Protein AF-A0A2K5RZP4-F1 (afdb_monomer_lite)

Organism: Cebus imitator (NCBI:txid2715852)

pLDDT: mean 72.92, std 13.69, range [37.28, 93.31]

Structure (mmCIF, N/CA/C/O backbone):
data_AF-A0A2K5RZP4-F1
#
_entry.id   AF-A0A2K5RZP4-F1
#
loop_
_atom_site.group_PDB
_atom_site.id
_atom_site.type_symbol
_atom_site.label_atom_id
_atom_site.label_alt_id
_atom_site.label_comp_id
_atom_site.label_asym_id
_atom_site.label_entity_id
_atom_site.label_seq_id
_atom_site.pdbx_PDB_ins_code
_atom_site.Cartn_x
_atom_site.Cartn_y
_atom_site.Cartn_z
_atom_site.occupancy
_atom_site.B_iso_or_equiv
_atom_site.auth_seq_id
_atom_site.auth_comp_id
_atom_site.auth_asym_id
_atom_site.auth_atom_id
_atom_site.pdbx_PDB_model_num
ATOM 1 N N . VAL A 1 1 ? 5.728 -6.418 -26.570 1.00 77.12 1 VAL A N 1
ATOM 2 C CA . VAL A 1 1 ? 4.576 -6.003 -25.731 1.00 77.12 1 VAL A CA 1
ATOM 3 C C . VAL A 1 1 ? 4.207 -7.098 -24.742 1.00 77.12 1 VAL A C 1
ATOM 5 O O . VAL A 1 1 ? 4.443 -6.887 -23.566 1.00 77.12 1 VAL A O 1
ATOM 8 N N . ILE A 1 2 ? 3.755 -8.278 -25.192 1.00 81.88 2 ILE A N 1
ATOM 9 C CA . ILE A 1 2 ? 3.349 -9.399 -24.314 1.00 81.88 2 ILE A CA 1
ATOM 10 C C . ILE A 1 2 ? 4.432 -9.776 -23.287 1.00 81.88 2 ILE A C 1
ATOM 12 O O . ILE A 1 2 ? 4.167 -9.787 -22.092 1.00 81.88 2 ILE A O 1
ATOM 16 N N . ILE A 1 3 ? 5.670 -10.000 -23.736 1.00 82.50 3 ILE A N 1
ATOM 17 C CA . ILE A 1 3 ? 6.800 -10.360 -22.858 1.00 82.50 3 ILE A CA 1
ATOM 18 C C . ILE A 1 3 ? 7.032 -9.293 -21.776 1.00 82.50 3 ILE A C 1
ATOM 20 O O . ILE A 1 3 ? 7.089 -9.600 -20.592 1.00 82.50 3 ILE A O 1
ATOM 24 N N . ALA A 1 4 ? 7.094 -8.021 -22.169 1.00 79.50 4 ALA A N 1
ATOM 25 C CA . ALA A 1 4 ? 7.277 -6.905 -21.242 1.00 79.50 4 ALA A CA 1
ATOM 26 C C . ALA A 1 4 ? 6.088 -6.716 -20.281 1.00 79.50 4 ALA A C 1
ATOM 28 O O . ALA A 1 4 ? 6.275 -6.249 -19.159 1.00 79.50 4 ALA A O 1
ATOM 29 N N . PHE A 1 5 ? 4.880 -7.104 -20.702 1.00 83.50 5 PHE A N 1
ATOM 30 C CA . PHE A 1 5 ? 3.704 -7.099 -19.842 1.00 83.50 5 PHE A CA 1
ATOM 31 C C . PHE A 1 5 ? 3.804 -8.168 -18.742 1.00 83.50 5 PHE A C 1
ATOM 33 O O . PHE A 1 5 ? 3.770 -7.860 -17.552 1.00 83.50 5 PHE A O 1
ATOM 40 N N . PHE A 1 6 ? 4.034 -9.425 -19.126 1.00 84.38 6 PHE A N 1
ATOM 41 C CA . PHE A 1 6 ? 4.150 -10.524 -18.165 1.00 84.38 6 PHE A CA 1
ATOM 42 C C . PHE A 1 6 ? 5.351 -10.375 -17.231 1.00 84.38 6 PHE A C 1
ATOM 44 O O . PHE A 1 6 ? 5.225 -10.649 -16.043 1.00 84.38 6 PHE A O 1
ATOM 51 N N . ILE A 1 7 ? 6.492 -9.884 -17.721 1.00 82.44 7 ILE A N 1
ATOM 52 C CA . ILE A 1 7 ? 7.651 -9.614 -16.862 1.00 82.44 7 ILE A CA 1
ATOM 53 C C . ILE A 1 7 ? 7.332 -8.522 -15.837 1.00 82.44 7 ILE A C 1
ATOM 55 O O . ILE A 1 7 ? 7.670 -8.675 -14.665 1.00 82.44 7 ILE A O 1
ATOM 59 N N . GLY A 1 8 ? 6.659 -7.443 -16.251 1.00 78.69 8 GLY A N 1
ATOM 60 C CA . GLY A 1 8 ? 6.227 -6.387 -15.334 1.00 78.69 8 GLY A CA 1
ATOM 61 C C . GLY A 1 8 ? 5.285 -6.915 -14.250 1.00 78.69 8 GLY A C 1
ATOM 62 O O . GLY A 1 8 ? 5.465 -6.602 -13.073 1.00 78.69 8 GLY A O 1
ATOM 63 N N . MET A 1 9 ? 4.344 -7.788 -14.623 1.00 81.00 9 MET A N 1
ATOM 64 C CA . MET A 1 9 ? 3.473 -8.475 -13.667 1.00 81.00 9 MET A CA 1
ATOM 65 C C . MET A 1 9 ? 4.255 -9.382 -12.715 1.00 81.00 9 MET A C 1
ATOM 67 O O . MET A 1 9 ? 4.071 -9.286 -11.507 1.00 81.00 9 MET A O 1
ATOM 71 N N . ILE A 1 10 ? 5.141 -10.238 -13.229 1.00 82.88 10 ILE A N 1
ATOM 72 C CA . ILE A 1 10 ? 5.955 -11.145 -12.407 1.00 82.88 10 ILE A CA 1
ATOM 73 C C . ILE A 1 10 ? 6.809 -10.341 -11.428 1.00 82.88 10 ILE A C 1
ATOM 75 O O . ILE A 1 10 ? 6.816 -10.652 -10.243 1.00 82.88 10 ILE A O 1
ATOM 79 N N . HIS A 1 11 ? 7.466 -9.274 -11.884 1.00 77.62 11 HIS A N 1
ATOM 80 C CA . HIS A 1 11 ? 8.239 -8.389 -11.016 1.00 77.62 11 HIS A CA 1
ATOM 81 C C . HIS A 1 11 ? 7.369 -7.780 -9.907 1.00 77.62 11 HIS A C 1
ATOM 83 O O . HIS A 1 11 ? 7.752 -7.805 -8.737 1.00 77.62 11 HIS A O 1
ATOM 89 N N . HIS A 1 12 ? 6.166 -7.305 -10.246 1.00 76.38 12 HIS A N 1
ATOM 90 C CA . HIS A 1 12 ? 5.215 -6.793 -9.262 1.00 76.38 12 HIS A CA 1
ATOM 91 C C . HIS A 1 12 ? 4.783 -7.864 -8.248 1.00 76.38 12 HIS A C 1
ATOM 93 O O . HIS A 1 12 ? 4.741 -7.586 -7.050 1.00 76.38 12 HIS A O 1
ATOM 99 N N . TYR A 1 13 ? 4.500 -9.091 -8.693 1.00 76.56 13 TYR A N 1
ATOM 100 C CA . TYR A 1 13 ? 4.122 -10.192 -7.806 1.00 76.56 13 TYR A CA 1
ATOM 101 C C . TYR A 1 13 ? 5.278 -10.650 -6.918 1.00 76.56 13 TYR A C 1
ATOM 103 O O . TYR A 1 13 ? 5.068 -10.847 -5.725 1.00 76.56 13 TYR A O 1
ATOM 111 N N . VAL A 1 14 ? 6.494 -10.765 -7.455 1.00 77.38 14 VAL A N 1
ATOM 112 C CA . VAL A 1 14 ? 7.697 -11.145 -6.697 1.00 77.38 14 VAL A CA 1
ATOM 113 C C . VAL A 1 14 ? 8.028 -10.080 -5.652 1.00 77.38 14 VAL A C 1
ATOM 115 O O . VAL A 1 14 ? 8.225 -10.411 -4.484 1.00 77.38 14 VAL A O 1
ATOM 118 N N . SER A 1 15 ? 7.998 -8.800 -6.035 1.00 66.44 15 SER A N 1
ATOM 119 C CA . SER A 1 15 ? 8.174 -7.678 -5.107 1.00 66.44 15 SER A CA 1
ATOM 120 C C . SER A 1 15 ? 7.086 -7.661 -4.024 1.00 66.44 15 SER A C 1
ATOM 122 O O . SER A 1 15 ? 7.391 -7.488 -2.847 1.00 66.44 15 SER A O 1
ATOM 124 N N . SER A 1 16 ? 5.832 -7.937 -4.394 1.00 63.91 16 SER A N 1
ATOM 125 C CA . SER A 1 16 ? 4.698 -7.976 -3.459 1.00 63.91 16 SER A CA 1
ATOM 126 C C . SER A 1 16 ? 4.682 -9.200 -2.536 1.00 63.91 16 SER A C 1
ATOM 128 O O . SER A 1 16 ? 4.096 -9.140 -1.455 1.00 63.91 16 SER A O 1
ATOM 130 N N . CYS A 1 17 ? 5.278 -10.322 -2.948 1.00 56.88 17 CYS A N 1
ATOM 131 C CA . CYS A 1 17 ? 5.268 -11.577 -2.192 1.00 56.88 17 CYS A CA 1
ATOM 132 C C . CYS A 1 17 ? 6.284 -11.576 -1.039 1.00 56.88 17 CYS A C 1
ATOM 134 O O . CYS A 1 17 ? 6.113 -12.303 -0.058 1.00 56.88 17 CYS A O 1
ATOM 136 N N . CYS A 1 18 ? 7.320 -10.737 -1.110 1.00 53.38 18 CYS A N 1
ATOM 137 C CA . CYS A 1 18 ? 8.300 -10.568 -0.042 1.00 53.38 18 CYS A CA 1
ATOM 138 C C . CYS A 1 18 ? 7.704 -9.776 1.142 1.00 53.38 18 CYS A C 1
ATOM 140 O O . CYS A 1 18 ? 7.981 -8.602 1.349 1.00 53.38 18 CYS A O 1
ATOM 142 N N . ARG A 1 19 ? 6.895 -10.470 1.954 1.00 47.97 19 ARG A N 1
ATOM 143 C CA . ARG A 1 19 ? 6.480 -10.181 3.347 1.00 47.97 19 ARG A CA 1
ATOM 144 C C . ARG A 1 19 ? 5.571 -8.978 3.613 1.00 47.97 19 ARG A C 1
ATOM 146 O O . ARG A 1 19 ? 4.713 -9.088 4.486 1.00 47.97 19 ARG A O 1
ATOM 153 N N . GLU A 1 20 ? 5.685 -7.869 2.892 1.00 59.53 20 GLU A N 1
ATOM 154 C CA . GLU A 1 20 ? 4.953 -6.652 3.266 1.00 59.53 20 GLU A CA 1
ATOM 155 C C . GLU A 1 20 ? 3.448 -6.767 2.987 1.00 59.53 20 GLU A C 1
ATOM 157 O O . GLU A 1 20 ? 2.667 -6.595 3.921 1.00 59.53 20 GLU A O 1
ATOM 162 N N . ARG A 1 21 ? 3.020 -7.163 1.775 1.00 60.12 21 ARG A N 1
ATOM 163 C CA . ARG A 1 21 ? 1.599 -7.149 1.347 1.00 60.12 21 ARG A CA 1
ATOM 164 C C . ARG A 1 21 ? 0.657 -7.915 2.280 1.00 60.12 21 ARG A C 1
ATOM 166 O O . ARG A 1 21 ? -0.438 -7.435 2.569 1.00 60.12 21 ARG A O 1
ATOM 173 N N . VAL A 1 22 ? 1.073 -9.092 2.751 1.00 67.94 22 VAL A N 1
ATOM 174 C CA . VAL A 1 22 ? 0.249 -9.923 3.645 1.00 67.94 22 VAL A CA 1
ATOM 175 C C . VAL A 1 22 ? 0.022 -9.198 4.970 1.00 67.94 22 VAL A C 1
ATOM 177 O O . VAL A 1 22 ? -1.124 -9.052 5.390 1.00 67.94 22 VAL A O 1
ATOM 180 N N . SER A 1 23 ? 1.078 -8.640 5.568 1.00 77.38 23 SER A N 1
ATOM 181 C CA . SER A 1 23 ? 0.947 -7.842 6.790 1.00 77.38 23 SER A CA 1
ATOM 182 C C . SER A 1 23 ? 0.067 -6.602 6.586 1.00 77.38 23 SER A C 1
ATOM 184 O O . SER A 1 23 ? -0.782 -6.314 7.423 1.00 77.38 23 SER A O 1
ATOM 186 N N . GLU A 1 24 ? 0.180 -5.895 5.451 1.00 79.12 24 GLU A N 1
ATOM 187 C CA . GLU A 1 24 ? -0.643 -4.699 5.211 1.00 79.12 24 GLU A CA 1
ATOM 188 C C . GLU A 1 24 ? -2.119 -5.054 5.035 1.00 79.12 24 GLU A C 1
ATOM 190 O O . GLU A 1 24 ? -2.986 -4.325 5.512 1.00 79.12 24 GLU A O 1
ATOM 195 N N . SER A 1 25 ? -2.400 -6.178 4.370 1.00 81.50 25 SER A N 1
ATOM 196 C CA . SER A 1 25 ? -3.769 -6.659 4.193 1.00 81.50 25 SER A CA 1
ATOM 197 C C . SER A 1 25 ? -4.417 -7.025 5.529 1.00 81.50 25 SER A C 1
ATOM 199 O O . SER A 1 25 ? -5.572 -6.682 5.759 1.00 81.50 25 SER A O 1
ATOM 201 N N . GLN A 1 26 ? -3.659 -7.636 6.445 1.00 84.69 26 GLN A N 1
ATOM 202 C CA . GLN A 1 26 ? -4.135 -7.954 7.790 1.00 84.69 26 GLN A CA 1
ATOM 203 C C . GLN A 1 26 ? -4.418 -6.692 8.602 1.00 84.69 26 GLN A C 1
ATOM 205 O O . GLN A 1 26 ? -5.466 -6.607 9.232 1.00 84.69 26 GLN A O 1
ATOM 210 N N . VAL A 1 27 ? -3.538 -5.689 8.544 1.00 86.94 27 VAL A N 1
ATOM 211 C CA . VAL A 1 27 ? -3.752 -4.415 9.249 1.00 86.94 27 VAL A CA 1
ATOM 212 C C . VAL A 1 27 ? -4.980 -3.670 8.710 1.00 86.94 27 VAL A C 1
ATOM 214 O O . VAL A 1 27 ? -5.725 -3.077 9.484 1.00 86.94 27 VAL A O 1
ATOM 217 N N . LEU A 1 28 ? -5.248 -3.746 7.403 1.00 87.62 28 LEU A N 1
ATOM 218 C CA . LEU A 1 28 ? -6.458 -3.167 6.806 1.00 87.62 28 LEU A CA 1
ATOM 219 C C . LEU A 1 28 ? -7.731 -3.913 7.244 1.00 87.62 28 LEU A C 1
ATOM 221 O O . LEU A 1 28 ? -8.766 -3.303 7.492 1.00 87.62 28 LEU A O 1
ATOM 225 N N . ILE A 1 29 ? -7.668 -5.238 7.390 1.00 88.81 29 ILE A N 1
ATOM 226 C CA . ILE A 1 29 ? -8.780 -6.008 7.967 1.00 88.81 29 ILE A CA 1
ATOM 227 C C . ILE A 1 29 ? -8.980 -5.625 9.439 1.00 88.81 29 ILE A C 1
ATOM 229 O O . ILE A 1 29 ? -10.115 -5.440 9.867 1.00 88.81 29 ILE A O 1
ATOM 233 N N . GLN A 1 30 ? -7.898 -5.451 10.203 1.00 90.69 30 GLN A N 1
ATOM 234 C CA . GLN A 1 30 ? -7.969 -5.011 11.599 1.00 90.69 30 GLN A CA 1
ATOM 235 C C . GLN A 1 30 ? -8.627 -3.633 11.735 1.00 90.69 30 GLN A C 1
ATOM 237 O O . GLN A 1 30 ? -9.479 -3.469 12.605 1.00 90.69 30 GLN A O 1
ATOM 242 N N . SER A 1 31 ? -8.296 -2.665 10.871 1.00 90.31 31 SER A N 1
ATOM 243 C CA . SER A 1 31 ? -8.952 -1.349 10.893 1.00 90.31 31 SER A CA 1
ATOM 244 C C . SER A 1 31 ? -10.439 -1.447 10.552 1.00 90.31 31 SER A C 1
ATOM 246 O O . SER A 1 31 ? -11.261 -0.817 11.217 1.00 90.31 31 SER A O 1
ATOM 248 N N . ARG A 1 32 ? -10.807 -2.308 9.594 1.00 90.75 32 ARG A N 1
ATOM 249 C CA . ARG A 1 32 ? -12.211 -2.547 9.243 1.00 90.75 32 ARG A CA 1
ATOM 250 C C . ARG A 1 32 ? -12.986 -3.167 10.406 1.00 90.75 32 ARG A C 1
ATOM 252 O O . ARG A 1 32 ? -14.068 -2.692 10.736 1.00 90.75 32 ARG A O 1
ATOM 259 N N . VAL A 1 33 ? -12.424 -4.187 11.056 1.00 92.25 33 VAL A N 1
ATOM 260 C CA . VAL A 1 33 ? -13.034 -4.827 12.232 1.00 92.25 33 VAL A CA 1
ATOM 261 C C . VAL A 1 33 ? -13.169 -3.830 13.381 1.00 92.25 33 VAL A C 1
ATOM 263 O O . VAL A 1 33 ? -14.204 -3.808 14.041 1.00 92.25 33 VAL A O 1
ATOM 266 N N . LEU A 1 34 ? -12.171 -2.968 13.595 1.00 91.31 34 LEU A N 1
ATOM 267 C CA . LEU A 1 34 ? -12.248 -1.894 14.584 1.00 91.31 34 LEU A CA 1
ATOM 268 C C . LEU A 1 34 ? -13.375 -0.906 14.262 1.00 91.31 34 LEU A C 1
ATOM 270 O O . LEU A 1 34 ? -14.048 -0.432 15.173 1.00 91.31 34 LEU A O 1
ATOM 274 N N . ARG A 1 35 ? -13.618 -0.629 12.978 1.00 89.81 35 ARG A N 1
ATOM 275 C CA . ARG A 1 35 ? -14.710 0.247 12.547 1.00 89.81 35 ARG A CA 1
ATOM 276 C C . ARG A 1 35 ? -16.090 -0.369 12.758 1.00 89.81 35 ARG A C 1
ATOM 278 O O . ARG A 1 35 ? -17.010 0.308 13.198 1.00 89.81 35 ARG A O 1
ATOM 285 N N . GLU A 1 36 ? -16.239 -1.650 12.445 1.00 90.19 36 GLU A N 1
ATOM 286 C CA . GLU A 1 36 ? -17.530 -2.346 12.512 1.00 90.19 36 GLU A CA 1
ATOM 287 C C . GLU A 1 36 ? -17.893 -2.766 13.948 1.00 90.19 36 GLU A C 1
ATOM 289 O O . GLU A 1 36 ? -19.042 -2.629 14.373 1.00 90.19 36 GLU A O 1
ATOM 294 N N . ASN A 1 37 ? -16.905 -3.233 14.718 1.00 91.75 37 ASN A N 1
ATOM 295 C CA . ASN A 1 37 ? -17.097 -3.835 16.042 1.00 91.75 37 ASN A CA 1
ATOM 296 C C . ASN A 1 37 ? -16.522 -3.002 17.199 1.00 91.75 37 ASN A C 1
ATOM 298 O O . ASN A 1 37 ? -16.622 -3.409 18.356 1.00 91.75 37 ASN A O 1
ATOM 302 N N . GLY A 1 38 ? -15.961 -1.819 16.932 1.00 89.25 38 GLY A N 1
ATOM 303 C CA . GLY A 1 38 ? -15.364 -0.952 17.957 1.00 89.25 38 GLY A CA 1
ATOM 304 C C . GLY A 1 38 ? -16.333 -0.468 19.041 1.00 89.25 38 GLY A C 1
ATOM 305 O O . GLY A 1 38 ? -15.884 -0.012 20.087 1.00 89.25 38 GLY A O 1
ATOM 306 N N . LYS A 1 39 ? -17.647 -0.614 18.830 1.00 90.50 39 LYS A N 1
ATOM 307 C CA . LYS A 1 39 ? -18.725 -0.250 19.769 1.00 90.50 39 LYS A CA 1
ATOM 308 C C . LYS A 1 39 ? -18.800 -1.094 21.050 1.00 90.50 39 LYS A C 1
ATOM 310 O O . LYS A 1 39 ? -19.460 -0.692 22.002 1.00 90.50 39 LYS A O 1
ATOM 315 N N . TYR A 1 40 ? -18.154 -2.263 21.068 1.00 91.12 40 TYR A N 1
ATOM 316 C CA . TYR A 1 40 ? -18.139 -3.176 22.224 1.00 91.12 40 TYR A CA 1
ATOM 317 C C . TYR A 1 40 ? -16.902 -3.011 23.118 1.00 91.12 40 TYR A C 1
ATOM 319 O O . TYR A 1 40 ? -16.823 -3.610 24.187 1.00 91.12 40 TYR A O 1
ATOM 327 N N . ILE A 1 41 ? -15.912 -2.242 22.665 1.00 92.25 41 ILE A N 1
ATOM 328 C CA . ILE A 1 41 ? -14.642 -2.023 23.362 1.00 92.25 41 ILE A CA 1
ATOM 329 C C . ILE A 1 41 ? -14.755 -0.740 24.192 1.00 92.25 41 ILE A C 1
ATOM 331 O O . ILE A 1 41 ? -15.441 0.181 23.762 1.00 92.25 41 ILE A O 1
ATOM 335 N N . PRO A 1 42 ? -14.053 -0.606 25.331 1.00 91.75 42 PRO A N 1
ATOM 336 C CA . PRO A 1 42 ? -14.048 0.649 26.057 1.00 91.75 42 PRO A CA 1
ATOM 337 C C . PRO A 1 42 ? -13.568 1.844 25.226 1.00 91.75 42 PRO A C 1
ATOM 339 O O . PRO A 1 42 ? -12.564 1.756 24.513 1.00 91.75 42 PRO A O 1
ATOM 342 N N . LYS A 1 43 ? -14.217 3.000 25.405 1.00 90.69 43 LYS A N 1
ATOM 343 C CA . LYS A 1 43 ? -13.884 4.270 24.738 1.00 90.69 43 LYS A CA 1
ATOM 344 C C . LYS A 1 43 ? -12.395 4.600 24.785 1.00 90.69 43 LYS A C 1
ATOM 346 O O . LYS A 1 43 ? -11.832 5.007 23.776 1.00 90.69 43 LYS A O 1
ATOM 351 N N . GLN A 1 44 ? -11.742 4.407 25.932 1.00 92.31 44 GLN A N 1
ATOM 352 C CA . GLN A 1 44 ? -10.306 4.670 26.071 1.00 92.31 44 GLN A CA 1
ATOM 353 C C . GLN A 1 44 ? -9.472 3.791 25.132 1.00 92.31 44 GLN A C 1
ATOM 355 O O . GLN A 1 44 ? -8.668 4.310 24.362 1.00 92.31 44 GLN A O 1
ATOM 360 N N . SER A 1 45 ? -9.707 2.477 25.135 1.00 92.62 45 SER A N 1
ATOM 361 C CA . SER A 1 45 ? -8.991 1.528 24.278 1.00 92.62 45 SER A CA 1
ATOM 362 C C . SER A 1 45 ? -9.245 1.792 22.793 1.00 92.62 45 SER A C 1
ATOM 364 O O . SER A 1 45 ? -8.310 1.748 21.993 1.00 92.62 45 SER A O 1
ATOM 366 N N . PHE A 1 46 ? -10.482 2.135 22.428 1.00 93.31 46 PHE A N 1
ATOM 367 C CA . PHE A 1 46 ? -10.829 2.521 21.063 1.00 93.31 46 PHE A CA 1
ATOM 368 C C . PHE A 1 46 ? -10.096 3.796 20.618 1.00 93.31 46 PHE A C 1
ATOM 370 O O . PHE A 1 46 ? -9.531 3.829 19.527 1.00 93.31 46 PHE A O 1
ATOM 377 N N . LEU A 1 47 ? -10.035 4.829 21.467 1.00 91.56 47 LEU A N 1
ATOM 378 C CA . LEU A 1 47 ? -9.318 6.072 21.166 1.00 91.56 47 LEU A CA 1
ATOM 379 C C . LEU A 1 47 ? -7.809 5.851 21.020 1.00 91.56 47 LEU A C 1
ATOM 381 O O . LEU A 1 47 ? -7.206 6.412 20.109 1.00 91.56 47 LEU A O 1
ATOM 385 N N . THR A 1 48 ? -7.196 5.006 21.855 1.00 90.75 48 THR A N 1
ATOM 386 C CA . THR A 1 48 ? -5.776 4.643 21.721 1.00 90.75 48 THR A CA 1
ATOM 387 C C . THR A 1 48 ? -5.498 3.935 20.393 1.00 90.75 48 THR A C 1
ATOM 389 O O . THR A 1 48 ? -4.522 4.255 19.715 1.00 90.75 48 THR A O 1
ATOM 392 N N . GLN A 1 49 ? -6.368 3.007 19.982 1.00 91.31 49 GLN A N 1
ATOM 393 C CA . GLN A 1 49 ? -6.236 2.309 18.700 1.00 91.31 49 GLN A CA 1
ATOM 394 C C . GLN A 1 49 ? -6.481 3.250 17.512 1.00 91.31 49 GLN A C 1
ATOM 396 O O . GLN A 1 49 ? -5.690 3.257 16.570 1.00 91.31 49 GLN A O 1
ATOM 401 N N . LYS A 1 50 ? -7.505 4.114 17.580 1.00 90.56 50 LYS A N 1
ATOM 402 C CA . LYS A 1 50 ? -7.742 5.172 16.585 1.00 90.56 50 LYS A CA 1
ATOM 403 C C . LYS A 1 50 ? -6.526 6.092 16.476 1.00 90.56 50 LYS A C 1
ATOM 405 O O . LYS A 1 50 ? -6.102 6.383 15.367 1.00 90.56 50 LYS A O 1
ATOM 410 N N . TYR A 1 51 ? -5.917 6.488 17.592 1.00 89.62 51 TYR A N 1
ATOM 411 C CA . TYR A 1 51 ? -4.708 7.316 17.611 1.00 89.62 51 TYR A CA 1
ATOM 412 C C . TYR A 1 51 ? -3.501 6.617 16.968 1.00 89.62 51 TYR A C 1
ATOM 414 O O . TYR A 1 51 ? -2.786 7.235 16.187 1.00 89.62 51 TYR A O 1
ATOM 422 N N . TYR A 1 52 ? -3.299 5.318 17.215 1.00 89.62 52 TYR A N 1
ATOM 423 C CA . TYR A 1 52 ? -2.236 4.540 16.564 1.00 89.62 52 TYR A CA 1
ATOM 424 C C . TYR A 1 52 ? -2.350 4.553 15.029 1.00 89.62 52 TYR A C 1
ATOM 426 O O . TYR A 1 52 ? -1.350 4.683 14.317 1.00 89.62 52 TYR A O 1
ATOM 434 N N . PHE A 1 53 ? -3.574 4.456 14.507 1.00 89.06 53 PHE A N 1
ATOM 435 C CA . PHE A 1 53 ? -3.824 4.537 13.070 1.00 89.06 53 PHE A CA 1
ATOM 436 C C . PHE A 1 53 ? -3.762 5.975 12.541 1.00 89.06 53 PHE A C 1
ATOM 438 O O . PHE A 1 53 ? -3.167 6.188 11.479 1.00 89.06 53 PHE A O 1
ATOM 445 N N . ASN A 1 54 ? -4.319 6.931 13.299 1.00 86.69 54 ASN A N 1
ATOM 446 C CA . ASN A 1 54 ? -4.603 8.299 12.868 1.00 86.69 54 ASN A CA 1
ATOM 447 C C . ASN A 1 54 ? -3.585 9.370 13.296 1.00 86.69 54 ASN A C 1
ATOM 449 O O . ASN A 1 54 ? -3.814 10.559 13.085 1.00 86.69 54 ASN A O 1
ATOM 453 N N . ASN A 1 55 ? -2.460 8.999 13.903 1.00 87.38 55 ASN A N 1
ATOM 454 C CA . ASN A 1 55 ? -1.459 9.986 14.302 1.00 87.38 55 ASN A CA 1
ATOM 455 C C . ASN A 1 55 ? -0.858 10.685 13.057 1.00 87.38 55 ASN A C 1
ATOM 457 O O . ASN A 1 55 ? -0.376 9.980 12.163 1.00 87.38 55 ASN A O 1
ATOM 461 N N . PRO A 1 56 ? -0.866 12.033 12.979 1.00 78.25 56 PRO A N 1
ATOM 462 C CA . PRO A 1 56 ? -0.328 12.767 11.837 1.00 78.25 56 PRO A CA 1
ATOM 463 C C . PRO A 1 56 ? 1.159 12.517 11.573 1.00 78.25 56 PRO A C 1
ATOM 465 O O . PRO A 1 56 ? 1.565 12.428 10.420 1.00 78.25 56 PRO A O 1
ATOM 468 N N . GLU A 1 57 ? 1.957 12.334 12.623 1.00 74.88 57 GLU A N 1
ATOM 469 C CA . GLU A 1 57 ? 3.413 12.206 12.495 1.00 74.88 57 GLU A CA 1
ATOM 470 C C . GLU A 1 57 ? 3.854 10.738 12.366 1.00 74.88 57 GLU A C 1
ATOM 472 O O . GLU A 1 57 ? 4.735 10.403 11.574 1.00 74.88 57 GLU A O 1
ATOM 477 N N . ASP A 1 58 ? 3.217 9.835 13.125 1.00 75.19 58 ASP A N 1
ATOM 478 C CA . ASP A 1 58 ? 3.704 8.459 13.322 1.00 75.19 58 ASP A CA 1
ATOM 479 C C . ASP A 1 58 ? 2.684 7.358 12.960 1.00 75.19 58 ASP A C 1
ATOM 481 O O . ASP A 1 58 ? 2.967 6.162 13.101 1.00 75.19 58 ASP A O 1
ATOM 485 N N . GLY A 1 59 ? 1.500 7.738 12.470 1.00 79.44 59 GLY A N 1
ATOM 486 C CA . GLY A 1 59 ? 0.407 6.812 12.176 1.00 79.44 59 GLY A CA 1
ATOM 487 C C . GLY A 1 59 ? 0.755 5.812 11.072 1.00 79.44 59 GLY A C 1
ATOM 488 O O . GLY A 1 59 ? 1.445 6.136 10.098 1.00 79.44 59 GLY A O 1
ATOM 489 N N . PHE A 1 60 ? 0.244 4.582 11.191 1.00 80.31 60 PHE A N 1
ATOM 490 C CA . PHE A 1 60 ? 0.509 3.499 10.230 1.00 80.31 60 PHE A CA 1
ATOM 491 C C . PHE A 1 60 ? 0.196 3.904 8.777 1.00 80.31 60 PHE A C 1
ATOM 493 O O . PHE A 1 60 ? 0.967 3.61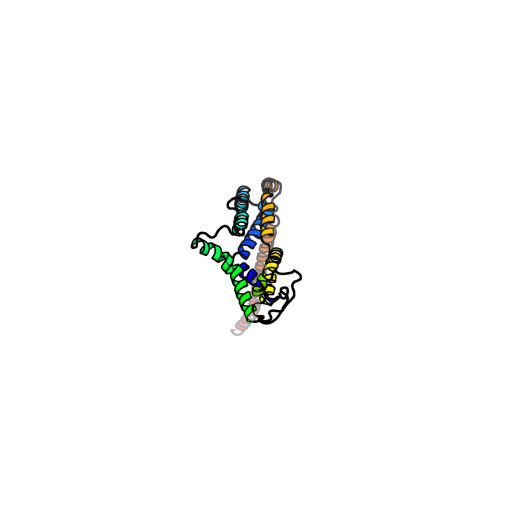2 7.857 1.00 80.31 60 PHE A O 1
ATOM 500 N N . PHE A 1 61 ? -0.904 4.632 8.571 1.00 78.31 61 PHE A N 1
ATOM 501 C CA . PHE A 1 61 ? -1.336 5.093 7.252 1.00 78.31 61 PHE A CA 1
ATOM 502 C C . PHE A 1 61 ? -0.531 6.302 6.731 1.00 78.31 61 PHE A C 1
ATOM 504 O O . PHE A 1 61 ? -0.399 6.468 5.518 1.00 78.31 61 PHE A O 1
ATOM 511 N N . GLN A 1 62 ? 0.057 7.121 7.612 1.00 71.56 62 GLN A N 1
ATOM 512 C CA . GLN A 1 62 ? 0.870 8.296 7.252 1.00 71.56 62 GLN A CA 1
ATOM 513 C C . GLN A 1 62 ? 2.306 7.900 6.880 1.00 71.56 62 GLN A C 1
ATOM 515 O O . GLN A 1 62 ? 2.812 8.288 5.823 1.00 71.56 62 GLN A O 1
ATOM 520 N N . LYS A 1 63 ? 2.926 7.006 7.664 1.00 65.62 63 LYS A N 1
ATOM 521 C CA . LYS A 1 63 ? 4.260 6.441 7.386 1.00 65.62 63 LYS A CA 1
ATOM 522 C C . LYS A 1 63 ? 4.377 5.850 5.980 1.00 65.62 63 LYS A C 1
ATOM 524 O O . LYS A 1 63 ? 5.412 5.991 5.326 1.00 65.62 63 LYS A O 1
ATOM 529 N N . LYS A 1 64 ? 3.318 5.202 5.484 1.00 59.62 64 LYS A N 1
ATOM 530 C CA . LYS A 1 64 ? 3.307 4.596 4.143 1.00 59.62 64 LYS A CA 1
ATOM 531 C C . LYS A 1 64 ? 3.121 5.601 3.009 1.00 59.62 64 LYS A C 1
ATOM 533 O O . LYS A 1 64 ? 3.723 5.405 1.955 1.00 59.62 64 LYS A O 1
ATOM 538 N N . LYS A 1 65 ? 2.381 6.696 3.229 1.00 56.72 65 LYS A N 1
ATOM 539 C CA . LYS A 1 65 ? 2.309 7.817 2.271 1.00 56.72 65 LYS A CA 1
ATOM 540 C C . LYS A 1 65 ? 3.694 8.444 2.056 1.00 56.72 65 LYS A C 1
ATOM 542 O O . LYS A 1 65 ? 4.050 8.766 0.926 1.00 56.72 65 LYS A O 1
ATOM 547 N N . THR A 1 66 ? 4.496 8.557 3.116 1.00 45.28 66 THR A N 1
ATOM 548 C CA . THR A 1 66 ? 5.829 9.184 3.066 1.00 45.28 66 THR A CA 1
ATOM 549 C C . THR A 1 66 ? 6.898 8.283 2.445 1.00 45.28 66 THR A C 1
ATOM 551 O O . THR A 1 66 ? 7.679 8.755 1.622 1.00 45.28 66 THR A O 1
ATOM 554 N N . LYS A 1 67 ? 6.908 6.973 2.738 1.00 48.19 67 LYS A N 1
ATOM 555 C CA . LYS A 1 67 ? 7.931 6.045 2.208 1.00 48.19 67 LYS A CA 1
ATOM 556 C C . LYS A 1 67 ? 7.918 5.852 0.684 1.00 48.19 67 LYS A C 1
ATOM 558 O O . LYS A 1 67 ? 8.892 5.341 0.142 1.00 48.19 67 LYS A O 1
ATOM 563 N N . ARG A 1 68 ? 6.842 6.236 -0.011 1.00 46.81 68 ARG A N 1
ATOM 564 C CA . ARG A 1 68 ? 6.703 6.076 -1.472 1.00 46.81 68 ARG A CA 1
ATOM 565 C C . ARG A 1 68 ? 6.608 7.397 -2.240 1.00 46.81 68 ARG A C 1
ATOM 567 O O . ARG A 1 68 ? 6.306 7.373 -3.432 1.00 46.81 68 ARG A O 1
ATOM 574 N N . LYS A 1 69 ? 6.885 8.548 -1.610 1.00 37.28 69 LYS A N 1
ATOM 575 C CA . LYS A 1 69 ? 7.123 9.776 -2.380 1.00 37.28 69 LYS A CA 1
ATOM 576 C C . LYS A 1 69 ? 8.387 9.562 -3.210 1.00 37.28 69 LYS A C 1
ATOM 578 O O . LYS A 1 69 ? 9.482 9.464 -2.665 1.00 37.28 69 LYS A O 1
ATOM 583 N N . VAL A 1 70 ? 8.210 9.459 -4.527 1.00 43.03 70 VAL A N 1
ATOM 584 C CA . VAL A 1 70 ? 9.293 9.556 -5.506 1.00 43.03 70 VAL A CA 1
ATOM 585 C C . VAL A 1 70 ? 9.984 10.884 -5.234 1.00 43.03 70 VAL A C 1
ATOM 587 O O . VAL A 1 70 ? 9.419 11.947 -5.485 1.00 43.03 70 VAL A O 1
ATOM 590 N N . VAL A 1 71 ? 11.162 10.811 -4.620 1.00 39.88 71 VAL A N 1
ATOM 591 C CA . VAL A 1 71 ? 12.011 11.969 -4.368 1.00 39.88 71 VAL A CA 1
ATOM 592 C C . VAL A 1 71 ? 12.291 12.607 -5.735 1.00 39.88 71 VAL A C 1
ATOM 594 O O . VAL A 1 71 ? 12.790 11.906 -6.621 1.00 39.88 71 VAL A O 1
ATOM 597 N N . PRO A 1 72 ? 11.932 13.886 -5.958 1.00 37.72 72 PRO A N 1
ATOM 598 C CA . PRO A 1 72 ? 12.377 14.610 -7.140 1.00 37.72 72 PRO A CA 1
ATOM 599 C C . PRO A 1 72 ? 13.906 14.555 -7.158 1.00 37.72 72 PRO A C 1
ATOM 601 O O . PRO A 1 72 ? 14.506 14.750 -6.101 1.00 37.72 72 PRO A O 1
ATOM 604 N N . PRO A 1 73 ? 14.557 14.269 -8.295 1.00 44.56 73 PRO A N 1
ATOM 605 C CA . PRO A 1 73 ? 16.007 14.178 -8.352 1.00 44.56 73 PRO A CA 1
ATOM 606 C C . PRO A 1 73 ? 16.615 15.572 -8.145 1.00 44.56 73 PRO A C 1
ATOM 608 O O . PRO A 1 73 ? 16.896 16.296 -9.094 1.00 44.56 73 PRO A O 1
ATOM 611 N N . SER A 1 74 ? 16.792 15.973 -6.890 1.00 37.28 74 SER A N 1
ATOM 612 C CA . SER A 1 74 ? 17.583 17.133 -6.517 1.00 37.28 74 SER A CA 1
ATOM 613 C C . SER A 1 74 ? 19.029 16.689 -6.322 1.00 37.28 74 SER A C 1
ATOM 615 O O . SER A 1 74 ? 19.339 15.986 -5.365 1.00 37.28 74 SER A O 1
ATOM 617 N N . LEU A 1 75 ? 19.868 17.132 -7.261 1.00 47.66 75 LEU A N 1
ATOM 618 C CA . LEU A 1 75 ? 21.280 17.490 -7.095 1.00 47.66 75 LEU A CA 1
ATOM 619 C C . LEU A 1 75 ? 22.175 16.429 -6.432 1.00 47.66 75 LEU A C 1
ATOM 621 O O . LEU A 1 75 ? 22.362 16.362 -5.221 1.00 47.66 75 LEU A O 1
ATOM 625 N N . VAL A 1 76 ? 22.775 15.629 -7.309 1.00 50.19 76 VAL A N 1
ATOM 626 C CA . VAL A 1 76 ? 23.851 14.674 -7.042 1.00 50.19 76 VAL A CA 1
ATOM 627 C C . VAL A 1 76 ? 25.157 15.397 -6.691 1.00 50.19 76 VAL A C 1
ATOM 629 O O . VAL A 1 76 ? 25.949 15.699 -7.577 1.00 50.19 76 VAL A O 1
ATOM 632 N N . THR A 1 77 ? 25.399 15.665 -5.407 1.00 57.25 77 THR A N 1
ATOM 633 C CA . THR A 1 77 ? 26.700 16.210 -4.965 1.00 57.25 77 THR A CA 1
ATOM 634 C C . THR A 1 77 ? 27.530 15.206 -4.154 1.00 57.25 77 THR A C 1
ATOM 636 O O . THR A 1 77 ? 28.752 15.259 -4.246 1.00 57.25 77 THR A O 1
ATOM 639 N N . ASP A 1 78 ? 26.926 14.213 -3.479 1.00 44.19 78 ASP A N 1
ATOM 640 C CA . ASP A 1 78 ? 27.674 13.318 -2.572 1.00 44.19 78 ASP A CA 1
ATOM 641 C C . ASP A 1 78 ? 27.620 11.811 -2.945 1.00 44.19 78 ASP A C 1
ATOM 643 O O . ASP A 1 78 ? 26.552 11.187 -2.882 1.00 44.19 78 ASP A O 1
ATOM 647 N N . PRO A 1 79 ? 28.766 11.174 -3.288 1.00 52.44 79 PRO A N 1
ATOM 648 C CA . PRO A 1 79 ? 28.842 9.803 -3.817 1.00 52.44 79 PRO A CA 1
ATOM 649 C C . PRO A 1 79 ? 28.647 8.670 -2.787 1.00 52.44 79 PRO A C 1
ATOM 651 O O . PRO A 1 79 ? 28.475 7.519 -3.180 1.00 52.44 79 PRO A O 1
ATOM 654 N N . THR A 1 80 ? 28.645 8.943 -1.478 1.00 63.22 80 THR A N 1
ATOM 655 C CA . THR A 1 80 ? 28.506 7.913 -0.421 1.00 63.22 80 THR A CA 1
ATOM 656 C C . THR A 1 80 ? 27.076 7.743 0.108 1.00 63.22 80 THR A C 1
ATOM 658 O O . THR A 1 80 ? 26.684 6.628 0.452 1.00 63.22 80 THR A O 1
ATOM 661 N N . MET A 1 81 ? 26.255 8.798 0.117 1.00 55.00 81 MET A N 1
ATOM 662 C CA . MET A 1 81 ? 24.836 8.742 0.531 1.00 55.00 81 MET A CA 1
ATOM 663 C C . MET A 1 81 ? 23.921 8.177 -0.572 1.00 55.00 81 MET A C 1
ATOM 665 O O . MET A 1 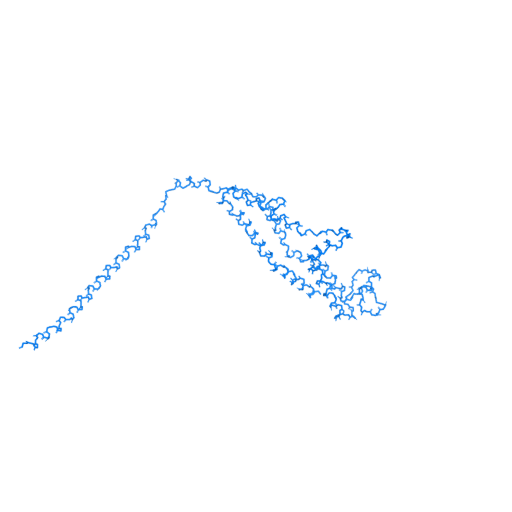81 ? 22.845 7.635 -0.308 1.00 55.00 81 MET A O 1
ATOM 669 N N . LEU A 1 82 ? 24.389 8.239 -1.819 1.00 56.56 82 LEU A N 1
ATOM 670 C CA . LEU A 1 82 ? 23.697 7.760 -3.009 1.00 56.56 82 LEU A CA 1
ATOM 671 C C . LEU A 1 82 ? 23.456 6.240 -2.981 1.00 56.56 82 LEU A C 1
ATOM 673 O O . LEU A 1 82 ? 22.407 5.750 -3.396 1.00 56.56 82 LEU A O 1
ATOM 677 N N . THR A 1 83 ? 24.411 5.482 -2.441 1.00 61.44 83 THR A N 1
ATOM 678 C CA . THR A 1 83 ? 24.418 4.014 -2.487 1.00 61.44 83 THR A CA 1
ATOM 679 C C . THR A 1 83 ? 23.311 3.393 -1.635 1.00 61.44 83 THR A C 1
ATOM 681 O O . THR A 1 83 ? 22.794 2.341 -1.988 1.00 61.44 83 THR A O 1
ATOM 684 N N . GLY A 1 84 ? 22.897 4.034 -0.537 1.00 55.41 84 GLY A N 1
ATOM 685 C CA . GLY A 1 84 ? 21.816 3.527 0.320 1.00 55.41 84 GLY A CA 1
ATOM 686 C C . GLY A 1 84 ? 20.421 3.765 -0.265 1.00 55.41 84 GLY A C 1
ATOM 687 O O . GLY A 1 84 ? 19.565 2.883 -0.218 1.00 55.41 84 GLY A O 1
ATOM 688 N N . MET A 1 85 ? 20.205 4.934 -0.875 1.00 51.97 85 MET A N 1
ATOM 689 C CA . MET A 1 85 ? 18.893 5.362 -1.378 1.00 51.97 85 MET A CA 1
ATOM 690 C C . MET A 1 85 ? 18.648 4.969 -2.842 1.00 51.97 85 MET A C 1
ATOM 692 O O . MET A 1 85 ? 17.518 4.637 -3.205 1.00 51.97 85 MET A O 1
ATOM 696 N N . MET A 1 86 ? 19.690 4.897 -3.680 1.00 52.56 86 MET A N 1
ATOM 697 C CA . MET A 1 86 ? 19.567 4.365 -5.044 1.00 52.56 86 MET A CA 1
ATOM 698 C C . MET A 1 86 ? 19.540 2.839 -5.074 1.00 52.56 86 MET A C 1
ATOM 700 O O . MET A 1 86 ? 18.946 2.271 -5.988 1.00 52.56 86 MET A O 1
ATOM 704 N N . LYS A 1 87 ? 20.071 2.142 -4.063 1.00 52.44 87 LYS A N 1
ATOM 705 C CA . LYS A 1 87 ? 20.064 0.673 -4.074 1.00 52.44 87 LYS A CA 1
ATOM 706 C C . LYS A 1 87 ? 18.667 0.065 -3.887 1.00 52.44 87 LYS A C 1
ATOM 708 O O . LYS A 1 87 ? 18.406 -1.024 -4.387 1.00 52.44 87 LYS A O 1
ATOM 713 N N . GLY A 1 88 ? 17.735 0.759 -3.237 1.00 57.00 88 GLY A N 1
ATOM 714 C CA . GLY A 1 88 ? 16.352 0.283 -3.130 1.00 57.00 88 GLY A CA 1
ATOM 715 C C . GLY A 1 88 ? 15.584 0.416 -4.449 1.00 57.00 88 GLY A C 1
ATOM 716 O O . GLY A 1 88 ? 15.053 -0.562 -4.968 1.00 57.00 88 GLY A O 1
ATOM 717 N N . ASN A 1 89 ? 15.556 1.626 -5.015 1.00 60.12 89 ASN A N 1
ATOM 718 C CA . ASN A 1 89 ? 14.717 1.936 -6.176 1.00 60.12 89 ASN A CA 1
ATOM 719 C C . ASN A 1 89 ? 15.390 1.607 -7.521 1.00 60.12 89 ASN A C 1
ATOM 721 O O . ASN A 1 89 ? 14.749 1.061 -8.413 1.00 60.12 89 ASN A O 1
ATOM 725 N N . VAL A 1 90 ? 16.686 1.892 -7.680 1.00 57.00 90 VAL A N 1
ATOM 726 C CA . VAL A 1 90 ? 17.393 1.708 -8.962 1.00 57.00 90 VAL A CA 1
ATOM 727 C C . VAL A 1 90 ? 17.733 0.235 -9.193 1.00 57.00 90 VAL A C 1
ATOM 729 O O . VAL A 1 90 ? 17.486 -0.280 -10.282 1.00 57.00 90 VAL A O 1
ATOM 732 N N . THR A 1 91 ? 18.206 -0.484 -8.171 1.00 55.06 91 THR A N 1
ATOM 733 C CA . THR A 1 91 ? 18.534 -1.920 -8.306 1.00 55.06 91 THR A CA 1
ATOM 734 C C . THR A 1 91 ? 17.299 -2.802 -8.455 1.00 55.06 91 THR A C 1
ATOM 736 O O . THR A 1 91 ? 17.384 -3.834 -9.109 1.00 55.06 91 THR A O 1
ATOM 739 N N . THR A 1 92 ? 16.158 -2.405 -7.883 1.00 62.19 92 THR A N 1
ATOM 740 C CA . THR A 1 92 ? 14.931 -3.214 -7.947 1.00 62.19 92 THR A CA 1
ATOM 741 C C . THR A 1 92 ? 14.075 -2.849 -9.160 1.00 62.19 92 THR A C 1
ATOM 743 O O . THR A 1 92 ? 13.673 -3.740 -9.891 1.00 62.19 92 THR A O 1
ATOM 746 N N . ASN A 1 93 ? 13.838 -1.561 -9.447 1.00 68.75 93 ASN A N 1
ATOM 747 C CA . ASN A 1 93 ? 12.905 -1.172 -10.517 1.00 68.75 93 ASN A CA 1
ATOM 748 C C . ASN A 1 93 ? 13.573 -0.922 -11.877 1.00 68.75 93 ASN A C 1
ATOM 750 O O . ASN A 1 93 ? 12.976 -1.213 -12.911 1.00 68.75 93 ASN A O 1
ATOM 754 N N . VAL A 1 94 ? 14.790 -0.369 -11.902 1.00 71.00 94 VAL A N 1
ATOM 755 C CA . VAL A 1 94 ? 15.423 0.101 -13.151 1.00 71.00 94 VAL A CA 1
ATOM 756 C C . VAL A 1 94 ? 16.352 -0.955 -13.751 1.00 71.00 94 VAL A C 1
ATOM 758 O O . VAL A 1 94 ? 16.372 -1.147 -14.967 1.00 71.00 94 VAL A O 1
ATOM 761 N N . LEU A 1 95 ? 17.085 -1.686 -12.910 1.00 75.12 95 LEU A N 1
ATOM 762 C CA . LEU A 1 95 ? 18.039 -2.705 -13.352 1.00 75.12 95 LEU A CA 1
ATOM 763 C C . LEU A 1 95 ? 17.400 -3.821 -14.205 1.00 75.12 95 LEU A C 1
ATOM 765 O O . LEU A 1 95 ? 17.953 -4.119 -15.267 1.00 75.12 95 LEU A O 1
ATOM 769 N N . PRO A 1 96 ? 16.234 -4.400 -13.844 1.00 74.62 96 PRO A N 1
ATOM 770 C CA . PRO A 1 96 ? 15.604 -5.422 -14.681 1.00 74.62 96 PRO A CA 1
ATOM 771 C C . PRO A 1 96 ? 15.226 -4.879 -16.063 1.00 74.62 96 PRO A C 1
ATOM 773 O O . PRO A 1 96 ? 15.406 -5.561 -17.071 1.00 74.62 96 PRO A O 1
ATOM 776 N N . MET A 1 97 ? 14.769 -3.623 -16.132 1.00 75.75 97 MET A N 1
ATOM 777 C CA . MET A 1 97 ? 14.374 -2.988 -17.387 1.00 75.75 97 MET A CA 1
ATOM 778 C C . MET A 1 97 ? 15.560 -2.845 -18.350 1.00 75.75 97 MET A C 1
ATOM 780 O O . MET A 1 97 ? 15.410 -3.147 -19.534 1.00 75.75 97 MET A O 1
ATOM 784 N N . ILE A 1 98 ? 16.732 -2.451 -17.841 1.00 80.44 98 ILE A N 1
ATOM 785 C CA . ILE A 1 98 ? 17.959 -2.283 -18.635 1.00 80.44 98 ILE A CA 1
ATOM 786 C C . ILE A 1 98 ? 18.513 -3.635 -19.101 1.00 80.44 98 ILE A C 1
ATOM 788 O O . ILE A 1 98 ? 18.833 -3.783 -20.280 1.00 80.44 98 ILE A O 1
ATOM 792 N N . LEU A 1 99 ? 18.585 -4.635 -18.214 1.00 82.12 99 LEU A N 1
ATOM 793 C CA . LEU A 1 99 ? 19.104 -5.969 -18.550 1.00 82.12 99 LEU A CA 1
ATOM 794 C C . LEU A 1 99 ? 18.294 -6.633 -19.669 1.00 82.12 99 LEU A C 1
ATOM 796 O O . LEU A 1 99 ? 18.855 -7.178 -20.619 1.00 82.12 99 LEU A O 1
ATOM 800 N N . ILE A 1 100 ? 16.967 -6.531 -19.593 1.00 81.38 100 ILE A N 1
ATOM 801 C CA . ILE A 1 100 ? 16.073 -7.079 -20.616 1.00 81.38 100 ILE A CA 1
ATOM 802 C C . ILE A 1 100 ? 16.176 -6.279 -21.916 1.00 81.38 100 ILE A C 1
ATOM 804 O O . ILE A 1 100 ? 16.170 -6.871 -22.992 1.00 81.38 100 ILE A O 1
ATOM 808 N N . GLY A 1 101 ? 16.321 -4.952 -21.839 1.00 82.00 101 GLY A N 1
ATOM 809 C CA . GLY A 1 101 ? 16.585 -4.117 -23.014 1.00 82.00 101 GLY A CA 1
ATOM 810 C C . GLY A 1 101 ? 17.859 -4.545 -23.751 1.00 82.00 101 GLY A C 1
ATOM 811 O O . GLY A 1 101 ? 17.842 -4.673 -24.974 1.00 82.00 101 GLY A O 1
ATOM 812 N N . GLY A 1 102 ? 18.926 -4.858 -23.007 1.00 83.06 102 GLY A N 1
ATOM 813 C CA . GLY A 1 102 ? 20.172 -5.406 -23.552 1.00 83.06 102 GLY A CA 1
ATOM 814 C C . GLY A 1 102 ? 19.999 -6.792 -24.181 1.00 83.06 102 GLY A C 1
ATOM 815 O O . GLY A 1 102 ? 20.483 -7.029 -25.285 1.00 83.06 102 GLY A O 1
ATOM 816 N N . TRP A 1 103 ? 19.243 -7.685 -23.537 1.00 84.38 103 TRP A N 1
ATOM 817 C CA . TRP A 1 103 ? 18.927 -9.013 -24.079 1.00 84.38 103 TRP A CA 1
ATOM 818 C C . TRP A 1 103 ? 18.108 -8.946 -25.377 1.00 84.38 103 TRP A C 1
ATOM 820 O O . TRP A 1 103 ? 18.376 -9.671 -26.337 1.00 84.38 103 TRP A O 1
ATOM 830 N N . ILE A 1 104 ? 17.115 -8.055 -25.435 1.00 82.38 104 ILE A N 1
ATOM 831 C CA . ILE A 1 104 ? 16.297 -7.830 -26.635 1.00 82.38 104 ILE A CA 1
ATOM 832 C C . ILE A 1 104 ? 17.163 -7.276 -27.764 1.00 82.38 104 ILE A C 1
ATOM 834 O O . ILE A 1 104 ? 17.037 -7.728 -28.899 1.00 82.38 104 ILE A O 1
ATOM 838 N N . ASN A 1 105 ? 18.069 -6.348 -27.450 1.00 80.81 105 ASN A N 1
ATOM 839 C CA . ASN A 1 105 ? 19.006 -5.810 -28.428 1.00 80.81 105 ASN A CA 1
ATOM 840 C C . ASN A 1 105 ? 19.941 -6.899 -28.977 1.00 80.81 105 ASN A C 1
ATOM 842 O O . ASN A 1 105 ? 20.190 -6.940 -30.172 1.00 80.81 105 ASN A O 1
ATOM 846 N N . MET A 1 106 ? 20.404 -7.831 -28.138 1.00 80.94 106 MET A N 1
ATOM 847 C CA . MET A 1 106 ? 21.241 -8.954 -28.579 1.00 80.94 106 MET A CA 1
ATOM 848 C C . MET A 1 106 ? 20.490 -9.945 -29.486 1.00 80.94 106 MET A C 1
ATOM 850 O O . MET A 1 106 ? 21.068 -10.476 -30.428 1.00 80.94 106 MET A O 1
ATOM 854 N N . THR A 1 107 ? 19.211 -10.210 -29.210 1.00 81.12 107 THR A N 1
ATOM 855 C CA . THR A 1 107 ? 18.434 -11.282 -29.868 1.00 81.12 107 THR A CA 1
ATOM 856 C C . THR A 1 107 ? 17.622 -10.820 -31.080 1.00 81.12 107 THR A C 1
ATOM 858 O O . THR A 1 107 ? 17.357 -11.617 -31.974 1.00 81.12 107 THR A O 1
ATOM 861 N N . PHE A 1 108 ? 17.243 -9.541 -31.136 1.00 75.44 108 PHE A N 1
ATOM 862 C CA . PHE A 1 108 ? 16.401 -8.963 -32.190 1.00 75.44 108 PHE A CA 1
ATOM 863 C C . PHE A 1 108 ? 17.046 -7.725 -32.836 1.00 75.44 108 PHE A C 1
ATOM 865 O O . PHE A 1 108 ? 16.351 -6.757 -33.162 1.00 75.44 108 PHE A O 1
ATOM 872 N N . SER A 1 109 ? 18.370 -7.747 -32.999 1.00 75.50 109 SER A N 1
ATOM 873 C CA . SER A 1 109 ? 19.122 -6.761 -33.787 1.00 75.50 109 SER A CA 1
ATOM 874 C C . SER A 1 109 ? 18.920 -6.983 -35.294 1.00 75.50 109 SER A C 1
ATOM 876 O O . SER A 1 109 ? 18.662 -8.105 -35.727 1.00 75.50 109 SER A O 1
ATOM 878 N N . GLY A 1 110 ? 19.037 -5.925 -36.102 1.00 70.94 110 GLY A N 1
ATOM 879 C CA . GLY A 1 110 ? 19.061 -6.027 -37.569 1.00 70.94 110 GLY A CA 1
ATOM 880 C C . GLY A 1 110 ? 17.721 -5.892 -38.301 1.00 70.94 110 GLY A C 1
ATOM 881 O O . GLY A 1 110 ? 17.710 -5.906 -39.530 1.00 70.94 110 GLY A O 1
ATOM 882 N N . PHE A 1 111 ? 16.594 -5.707 -37.599 1.00 74.00 111 PHE A N 1
ATOM 883 C CA . PHE A 1 111 ? 15.267 -5.575 -38.225 1.00 74.00 111 PHE A CA 1
ATOM 884 C C . PHE A 1 111 ? 14.481 -4.349 -37.736 1.00 74.00 111 PHE A C 1
ATOM 886 O O . PHE A 1 111 ? 14.489 -3.998 -36.553 1.00 74.00 111 PHE A O 1
ATOM 893 N N . VAL A 1 112 ? 13.726 -3.725 -38.647 1.00 76.06 112 VAL A N 1
ATOM 894 C CA . VAL A 1 112 ? 12.768 -2.651 -38.332 1.00 76.06 112 VAL A CA 1
ATOM 895 C C . VAL A 1 112 ? 11.452 -3.269 -37.869 1.00 76.06 112 VAL A C 1
ATOM 897 O O . VAL A 1 112 ? 10.872 -4.093 -38.569 1.00 76.06 112 VAL A O 1
ATOM 900 N N . THR A 1 113 ? 10.949 -2.862 -36.702 1.00 74.94 113 THR A N 1
ATOM 901 C CA . THR A 1 113 ? 9.754 -3.487 -36.111 1.00 74.94 113 THR A CA 1
ATOM 902 C C . THR A 1 113 ? 8.478 -2.671 -36.310 1.00 74.94 113 THR A C 1
ATOM 904 O O . THR A 1 113 ? 7.396 -3.243 -36.431 1.00 74.94 113 THR A O 1
ATOM 907 N N . SER A 1 114 ? 8.560 -1.340 -36.274 1.00 79.19 114 SER A N 1
ATOM 908 C CA . SER A 1 114 ? 7.391 -0.468 -36.450 1.00 79.19 114 SER A CA 1
ATOM 909 C C . SER A 1 114 ? 7.790 0.966 -36.771 1.00 79.19 114 SER A C 1
ATOM 911 O O . SER A 1 114 ? 8.843 1.430 -36.327 1.00 79.19 114 SER A O 1
ATOM 913 N N . LYS A 1 115 ? 6.911 1.684 -37.478 1.00 79.94 115 LYS A N 1
ATOM 914 C CA . LYS A 1 115 ? 7.007 3.136 -37.627 1.00 79.94 115 LYS A CA 1
ATOM 915 C C . LYS A 1 115 ? 6.200 3.849 -36.558 1.00 79.94 115 LYS A C 1
ATOM 917 O O . LYS A 1 115 ? 5.081 3.458 -36.239 1.00 79.94 115 LYS A O 1
ATOM 922 N N . VAL A 1 116 ? 6.791 4.900 -36.023 1.00 79.19 116 VAL A N 1
ATOM 923 C CA . VAL A 1 116 ? 6.189 5.752 -35.008 1.00 79.19 116 VAL A CA 1
ATOM 924 C C . VAL A 1 116 ? 5.507 6.951 -35.689 1.00 79.19 116 VAL A C 1
ATOM 926 O O . VAL A 1 116 ? 6.093 7.518 -36.613 1.00 79.19 116 VAL A O 1
ATOM 929 N N . PRO A 1 117 ? 4.281 7.342 -35.281 1.00 78.56 117 PRO A N 1
ATOM 930 C CA . PRO A 1 117 ? 3.484 8.363 -35.975 1.00 78.56 117 PRO A CA 1
ATOM 931 C C . PRO A 1 117 ? 3.923 9.810 -35.694 1.00 78.56 117 PRO A C 1
ATOM 933 O O . PRO A 1 117 ? 3.296 10.739 -36.192 1.00 78.56 117 PRO A O 1
ATOM 936 N N . PHE A 1 118 ? 4.982 10.014 -34.907 1.00 78.62 118 PHE A N 1
ATOM 937 C CA . PHE A 1 118 ? 5.546 11.329 -34.618 1.00 78.62 118 PHE A CA 1
ATOM 938 C C . PHE A 1 118 ? 6.947 11.482 -35.234 1.00 78.62 118 PHE A C 1
ATOM 940 O O . PHE A 1 118 ? 7.736 10.531 -35.206 1.00 78.62 118 PHE A O 1
ATOM 947 N N . PRO A 1 119 ? 7.273 12.659 -35.801 1.00 65.56 119 PRO A N 1
ATOM 948 C CA . PRO A 1 119 ? 8.599 12.929 -36.341 1.00 65.56 119 PRO A CA 1
ATOM 949 C C . PRO A 1 119 ? 9.615 13.012 -35.193 1.00 65.56 119 PRO A C 1
ATOM 951 O O . PRO A 1 119 ? 9.468 13.812 -34.272 1.00 65.56 119 PRO A O 1
ATOM 954 N N . LEU A 1 120 ? 10.635 12.157 -35.239 1.00 69.69 120 LEU A N 1
ATOM 955 C CA . LEU A 1 120 ? 11.719 12.098 -34.257 1.00 69.69 120 LEU A CA 1
ATOM 956 C C . LEU A 1 120 ? 12.955 12.831 -34.790 1.00 69.69 120 LEU A C 1
ATOM 958 O O . LEU A 1 120 ? 13.289 12.713 -35.969 1.00 69.69 120 LEU A O 1
ATOM 962 N N . THR A 1 121 ? 13.643 13.573 -33.922 1.00 72.50 121 THR A N 1
ATOM 963 C CA . THR A 1 121 ? 14.876 14.298 -34.265 1.00 72.50 121 THR A CA 1
ATOM 964 C C . THR A 1 121 ? 16.003 13.328 -34.642 1.00 72.50 121 THR A C 1
ATOM 966 O O . THR A 1 121 ? 16.199 12.316 -33.965 1.00 72.50 121 THR A O 1
ATOM 969 N N . LEU A 1 122 ? 16.797 13.669 -35.665 1.00 59.84 122 LEU A N 1
ATOM 970 C CA . LEU A 1 122 ? 17.932 12.872 -36.170 1.00 59.84 122 LEU A CA 1
ATOM 971 C C . LEU A 1 122 ? 18.960 12.464 -35.096 1.00 59.84 122 LEU A C 1
ATOM 973 O O . LEU A 1 122 ? 19.598 11.427 -35.225 1.00 59.84 122 LEU A O 1
ATOM 977 N N . CYS A 1 123 ? 19.092 13.210 -33.998 1.00 62.81 123 CYS A N 1
ATOM 978 C CA . CYS A 1 123 ? 20.008 12.862 -32.904 1.00 62.81 123 CYS A CA 1
ATOM 979 C C . CYS A 1 123 ? 19.618 11.574 -32.157 1.00 62.81 123 CYS A C 1
ATOM 981 O O . CYS A 1 123 ? 20.471 10.937 -31.545 1.00 62.81 123 CYS A O 1
ATOM 983 N N . PHE A 1 124 ? 18.344 11.169 -32.207 1.00 62.78 124 PHE A N 1
ATOM 984 C CA . PHE A 1 124 ? 17.881 9.919 -31.596 1.00 62.78 124 PHE A CA 1
ATOM 985 C C . PHE A 1 124 ? 18.057 8.713 -32.516 1.00 62.78 124 PHE A C 1
ATOM 987 O O . PHE A 1 124 ? 17.941 7.577 -32.066 1.00 62.78 124 PHE A O 1
ATOM 994 N N . GLN A 1 125 ? 18.381 8.940 -33.788 1.00 65.25 125 GLN A N 1
ATOM 995 C CA . GLN A 1 125 ? 18.583 7.890 -34.775 1.00 65.25 125 GLN A CA 1
ATOM 996 C C . GLN A 1 125 ? 19.592 6.810 -34.333 1.00 65.25 125 GLN A C 1
ATOM 998 O O . GLN A 1 125 ? 19.206 5.641 -34.358 1.00 65.25 125 GLN A O 1
ATOM 1003 N N . PRO A 1 126 ? 20.809 7.128 -33.837 1.00 66.25 126 PRO A N 1
ATOM 1004 C CA . PRO A 1 126 ? 21.753 6.097 -33.392 1.00 66.25 126 PRO A CA 1
ATOM 1005 C C . PRO A 1 126 ? 21.264 5.299 -32.175 1.00 66.25 126 PRO A C 1
ATOM 1007 O O . PRO A 1 126 ? 21.673 4.158 -31.994 1.00 66.25 126 PRO A O 1
ATOM 1010 N N . VAL A 1 127 ? 20.370 5.862 -31.355 1.00 70.62 127 VAL A N 1
ATOM 1011 C CA . VAL A 1 127 ? 19.758 5.171 -30.206 1.00 70.62 127 VAL A CA 1
ATOM 1012 C C . VAL A 1 127 ? 18.600 4.278 -30.661 1.00 70.62 127 VAL A C 1
ATOM 1014 O O . VAL A 1 127 ? 18.394 3.191 -30.127 1.00 70.62 127 VAL A O 1
ATOM 1017 N N . LEU A 1 128 ? 17.842 4.720 -31.667 1.00 65.94 128 LEU A N 1
ATOM 1018 C CA . LEU A 1 128 ? 16.654 4.030 -32.166 1.00 65.94 128 LEU A CA 1
ATOM 1019 C C . LEU A 1 128 ? 16.963 2.929 -33.191 1.00 65.94 128 LEU A C 1
ATOM 1021 O O . LEU A 1 128 ? 16.160 2.010 -33.383 1.00 65.94 128 LEU A O 1
ATOM 1025 N N . GLN A 1 129 ? 18.120 3.021 -33.840 1.00 67.12 129 GLN A N 1
ATOM 1026 C CA . GLN A 1 129 ? 18.563 2.151 -34.929 1.00 67.12 129 GLN A CA 1
ATOM 1027 C C . GLN A 1 129 ? 19.858 1.400 -34.578 1.00 67.12 129 GLN A C 1
ATOM 1029 O O . GLN A 1 129 ? 20.611 1.027 -35.476 1.00 67.12 129 GLN A O 1
ATOM 1034 N N . GLN A 1 130 ? 20.127 1.160 -33.285 1.00 67.00 130 GLN A N 1
ATOM 1035 C CA . GLN A 1 130 ? 21.231 0.285 -32.878 1.00 67.00 130 GLN A CA 1
ATOM 1036 C C . GLN A 1 130 ? 21.110 -1.067 -33.601 1.00 67.00 130 GLN A C 1
ATOM 1038 O O . GLN A 1 130 ? 20.097 -1.753 -33.476 1.00 67.00 130 GLN A O 1
ATOM 1043 N N . GLY A 1 131 ? 22.133 -1.416 -34.388 1.00 60.53 131 GLY A N 1
ATOM 1044 C CA . GLY A 1 131 ? 22.189 -2.671 -35.141 1.00 60.53 131 GLY A CA 1
ATOM 1045 C C . GLY A 1 131 ? 21.628 -2.641 -36.570 1.00 60.53 131 GLY A C 1
ATOM 1046 O O . GLY A 1 131 ? 21.442 -3.710 -37.142 1.00 60.53 131 GLY A O 1
ATOM 1047 N N . ILE A 1 132 ? 21.346 -1.470 -37.159 1.00 63.47 132 ILE A N 1
ATOM 1048 C CA . ILE A 1 132 ? 20.900 -1.341 -38.561 1.00 63.47 132 ILE A CA 1
ATOM 1049 C C . ILE A 1 132 ? 21.915 -0.494 -39.345 1.00 63.47 132 ILE A C 1
ATOM 1051 O O . ILE A 1 132 ? 22.111 0.676 -39.037 1.00 63.47 132 ILE A O 1
ATOM 1055 N N . GLU A 1 133 ? 22.541 -1.063 -40.379 1.00 62.22 133 GLU A N 1
ATOM 1056 C CA . GLU A 1 133 ? 23.610 -0.403 -41.160 1.00 62.22 133 GLU A CA 1
ATOM 1057 C C . GLU A 1 133 ? 23.103 0.488 -42.320 1.00 62.22 133 GLU A C 1
ATOM 1059 O O . GLU A 1 133 ? 23.890 1.121 -43.020 1.00 62.22 133 GLU A O 1
ATOM 1064 N N . PHE A 1 134 ? 21.786 0.591 -42.541 1.00 55.66 134 PHE A N 1
ATOM 1065 C CA . PHE A 1 134 ? 21.219 1.398 -43.632 1.00 55.66 134 PHE A CA 1
ATOM 1066 C C . PHE A 1 134 ? 21.056 2.883 -43.253 1.00 55.66 134 PHE A C 1
ATOM 1068 O O . PHE A 1 134 ? 20.101 3.264 -42.579 1.00 55.66 134 PHE A O 1
ATOM 1075 N N . LEU A 1 135 ? 21.936 3.744 -43.781 1.00 56.38 135 LEU A N 1
ATOM 1076 C CA . LEU A 1 135 ? 21.929 5.203 -43.557 1.00 56.38 135 LEU A CA 1
ATOM 1077 C C . LEU A 1 135 ? 20.732 5.946 -44.203 1.00 56.38 135 LEU A C 1
ATOM 1079 O O . LEU A 1 135 ? 20.466 7.097 -43.871 1.00 56.38 135 LEU A O 1
ATOM 1083 N N . ALA A 1 136 ? 19.998 5.301 -45.120 1.00 55.22 136 ALA A N 1
ATOM 1084 C CA . ALA A 1 136 ? 18.913 5.907 -45.909 1.00 55.22 136 ALA A CA 1
ATOM 1085 C C . ALA A 1 136 ? 17.498 5.683 -45.330 1.00 55.22 136 ALA A C 1
ATOM 1087 O O . ALA A 1 136 ? 16.494 5.930 -46.001 1.00 55.22 136 ALA A O 1
ATOM 1088 N N . LEU A 1 137 ? 17.391 5.169 -44.103 1.00 58.94 137 LEU A N 1
ATOM 1089 C CA . LEU A 1 137 ? 16.120 4.735 -43.530 1.00 58.94 137 LEU A CA 1
ATOM 1090 C C . LEU A 1 137 ? 15.519 5.827 -42.626 1.00 58.94 137 LEU A C 1
ATOM 1092 O O . LEU A 1 137 ? 16.146 6.286 -41.675 1.00 58.94 137 LEU A O 1
ATOM 1096 N N . HIS A 1 138 ? 14.284 6.248 -42.929 1.00 51.75 138 HIS A N 1
ATOM 1097 C CA . HIS A 1 138 ? 13.601 7.362 -42.255 1.00 51.75 138 HIS A CA 1
ATOM 1098 C C . HIS A 1 138 ? 13.586 7.190 -40.723 1.00 51.75 138 HIS A C 1
ATOM 1100 O O . HIS A 1 138 ? 13.181 6.131 -40.229 1.00 51.75 138 HIS A O 1
ATOM 1106 N N . ALA A 1 139 ? 13.957 8.247 -39.987 1.00 61.81 139 ALA A N 1
ATOM 1107 C CA . ALA A 1 139 ? 14.175 8.266 -38.531 1.00 61.81 139 ALA A CA 1
ATOM 1108 C C . ALA A 1 139 ? 12.973 7.812 -37.675 1.00 61.81 139 ALA A C 1
ATOM 1110 O O . ALA A 1 139 ? 13.127 7.505 -36.497 1.00 61.81 139 ALA A O 1
ATOM 1111 N N . SER A 1 140 ? 11.772 7.724 -38.257 1.00 66.88 140 SER A N 1
ATOM 1112 C CA . SER A 1 140 ? 10.576 7.191 -37.586 1.00 66.88 140 SER A CA 1
ATOM 1113 C C . SER A 1 140 ? 10.509 5.661 -37.525 1.00 66.88 140 SER A C 1
ATOM 1115 O O . SER A 1 140 ? 9.593 5.113 -36.910 1.00 66.88 140 SER A O 1
ATOM 1117 N N . SER A 1 141 ? 11.442 4.961 -38.171 1.00 71.31 141 SER A N 1
ATOM 1118 C CA . SER A 1 141 ? 11.516 3.501 -38.173 1.00 71.31 141 SER A CA 1
ATOM 1119 C C . SER A 1 141 ? 12.336 3.027 -36.985 1.00 71.31 141 SER A C 1
ATOM 1121 O O . SER A 1 141 ? 13.511 3.371 -36.859 1.00 71.31 141 SER A O 1
ATOM 1123 N N . VAL A 1 142 ? 11.704 2.242 -36.120 1.00 74.56 142 VAL A N 1
ATOM 1124 C CA . VAL A 1 142 ? 12.269 1.863 -34.826 1.00 74.56 142 VAL A CA 1
ATOM 1125 C C . VAL A 1 142 ? 12.596 0.372 -34.811 1.00 74.56 142 VAL A C 1
ATOM 1127 O O . VAL A 1 142 ? 11.813 -0.453 -35.298 1.00 74.56 142 VAL A O 1
ATOM 1130 N N . SER A 1 143 ? 13.762 0.042 -34.255 1.00 79.25 143 SER A N 1
ATOM 1131 C CA . SER A 1 143 ? 14.196 -1.330 -33.976 1.00 79.25 143 SER A CA 1
ATOM 1132 C C . SER A 1 143 ? 13.468 -1.927 -32.755 1.00 79.25 143 SER A C 1
ATOM 1134 O O . SER A 1 143 ? 12.579 -1.319 -32.149 1.00 79.25 143 SER A O 1
ATOM 1136 N N . SER A 1 144 ? 13.818 -3.152 -32.381 1.00 76.81 144 SER A N 1
ATOM 1137 C CA . SER A 1 144 ? 13.146 -3.910 -31.321 1.00 76.81 144 SER A CA 1
ATOM 1138 C C . SER A 1 144 ? 13.369 -3.332 -29.908 1.00 76.81 144 SER A C 1
ATOM 1140 O O . SER A 1 144 ? 12.426 -3.291 -29.109 1.00 76.81 144 SER A O 1
ATOM 1142 N N . ALA A 1 145 ? 14.571 -2.831 -29.595 1.00 75.81 145 ALA A N 1
ATOM 1143 C CA . ALA A 1 145 ? 14.930 -2.343 -28.258 1.00 75.81 145 ALA A CA 1
ATOM 1144 C C . ALA A 1 145 ? 14.218 -1.032 -27.854 1.00 75.81 145 ALA A C 1
ATOM 1146 O O . ALA A 1 145 ? 13.621 -0.985 -26.774 1.00 75.81 145 ALA A O 1
ATOM 1147 N N . PRO A 1 146 ? 14.147 0.020 -28.689 1.00 77.06 146 PRO A N 1
ATOM 1148 C CA . PRO A 1 146 ? 13.423 1.234 -28.324 1.00 77.06 146 PRO A CA 1
ATOM 1149 C C . PRO A 1 146 ? 11.906 1.041 -28.309 1.00 77.06 146 PRO A C 1
ATOM 1151 O O . PRO A 1 146 ? 11.212 1.688 -27.527 1.00 77.06 146 PRO A O 1
ATOM 1154 N N . ARG A 1 147 ? 11.375 0.098 -29.101 1.00 80.50 147 ARG A N 1
ATOM 1155 C CA . ARG A 1 147 ? 9.968 -0.317 -28.994 1.00 80.50 147 ARG A CA 1
ATOM 1156 C C . ARG A 1 147 ? 9.671 -0.942 -27.627 1.00 80.50 147 ARG A C 1
ATOM 1158 O O . ARG A 1 147 ? 8.594 -0.723 -27.072 1.00 80.50 147 ARG A O 1
ATOM 1165 N N . TYR A 1 148 ? 10.616 -1.701 -27.072 1.00 83.69 148 TYR A N 1
ATOM 1166 C CA . TYR A 1 148 ? 10.532 -2.207 -25.704 1.00 83.69 148 TYR A CA 1
ATOM 1167 C C . TYR A 1 148 ? 10.615 -1.078 -24.667 1.00 83.69 148 TYR A C 1
ATOM 1169 O O . TYR A 1 148 ? 9.765 -1.040 -23.779 1.00 83.69 148 TYR A O 1
ATOM 1177 N N . PHE A 1 149 ? 11.547 -0.127 -24.809 1.00 79.56 149 PHE A N 1
ATOM 1178 C CA . PHE A 1 149 ? 11.639 1.035 -23.911 1.00 79.56 149 PHE A CA 1
ATOM 1179 C C . PHE A 1 149 ? 10.352 1.863 -23.899 1.00 79.56 149 PHE A C 1
ATOM 1181 O O . PHE A 1 149 ? 9.840 2.180 -22.829 1.00 79.56 149 PHE A O 1
ATOM 1188 N N . LEU A 1 150 ? 9.777 2.144 -25.070 1.00 81.94 150 LEU A N 1
ATOM 1189 C CA . LEU A 1 150 ? 8.529 2.901 -25.199 1.00 81.94 150 LEU A CA 1
ATOM 1190 C C . LEU A 1 150 ? 7.368 2.206 -24.470 1.00 81.94 150 LEU A C 1
ATOM 1192 O O . LEU A 1 150 ? 6.583 2.845 -23.773 1.00 81.94 150 LEU A O 1
ATOM 1196 N N . ASN A 1 151 ? 7.309 0.877 -24.552 1.00 81.88 151 ASN A N 1
ATOM 1197 C CA . ASN A 1 151 ? 6.353 0.078 -23.795 1.00 81.88 151 ASN A CA 1
ATOM 1198 C C . ASN A 1 151 ? 6.670 0.055 -22.283 1.00 81.88 151 ASN A C 1
ATOM 1200 O O . ASN A 1 151 ? 5.760 0.121 -21.463 1.00 81.88 151 ASN A O 1
ATOM 1204 N N . GLY A 1 152 ? 7.945 0.010 -21.895 1.00 76.69 152 GLY A N 1
ATOM 1205 C CA . GLY A 1 152 ? 8.375 0.052 -20.496 1.00 76.69 152 GLY A CA 1
ATOM 1206 C C . GLY A 1 152 ? 8.096 1.384 -19.789 1.00 76.69 152 GLY A C 1
ATOM 1207 O O . GLY A 1 152 ? 7.872 1.375 -18.585 1.00 76.69 152 GLY A O 1
ATOM 1208 N N . PHE A 1 153 ? 8.032 2.507 -20.512 1.00 77.62 153 PHE A N 1
ATOM 1209 C CA . PHE A 1 153 ? 7.623 3.802 -19.946 1.00 77.62 153 PHE A CA 1
ATOM 1210 C C . PHE A 1 153 ? 6.101 3.956 -19.800 1.00 77.62 153 PHE A C 1
ATOM 1212 O O . PHE A 1 153 ? 5.645 4.633 -18.882 1.00 77.62 153 PHE A O 1
ATOM 1219 N N . GLY A 1 154 ? 5.303 3.329 -20.671 1.00 78.81 154 GLY A N 1
ATOM 1220 C CA . GLY A 1 154 ? 3.837 3.447 -20.640 1.00 78.81 154 GLY A CA 1
ATOM 1221 C C . GLY A 1 154 ? 3.137 2.475 -19.682 1.00 78.81 154 GLY A C 1
ATOM 1222 O O . GLY A 1 154 ? 2.170 2.837 -19.012 1.00 78.81 154 GLY A O 1
ATOM 1223 N N . LEU A 1 155 ? 3.638 1.241 -19.572 1.00 79.12 155 LEU A N 1
ATOM 1224 C CA . LEU A 1 155 ? 3.032 0.198 -18.735 1.00 79.12 155 LEU A CA 1
ATOM 1225 C C . LEU A 1 155 ? 2.986 0.494 -17.216 1.00 79.12 155 LEU A C 1
ATOM 1227 O O . LEU A 1 155 ? 2.007 0.085 -16.589 1.00 79.12 155 LEU A O 1
ATOM 1231 N N . PRO A 1 156 ? 3.947 1.214 -16.594 1.00 76.50 156 PRO A N 1
ATOM 1232 C CA . PRO A 1 156 ? 3.898 1.553 -15.169 1.00 76.50 156 PRO A CA 1
ATOM 1233 C C . PRO A 1 156 ? 2.619 2.282 -14.744 1.00 76.50 156 PRO A C 1
ATOM 1235 O O . PRO A 1 156 ? 2.105 2.033 -13.655 1.00 76.50 156 PRO A O 1
ATOM 1238 N N . SER A 1 157 ? 2.067 3.137 -15.612 1.00 77.56 157 SER A N 1
ATOM 1239 C CA . SER A 1 157 ? 0.806 3.841 -15.346 1.00 77.56 157 SER A CA 1
ATOM 1240 C C . SER A 1 157 ? -0.375 2.869 -15.242 1.00 77.56 157 SER A C 1
ATOM 1242 O O . SER A 1 157 ? -1.187 2.959 -14.322 1.00 77.56 157 SER A O 1
ATOM 1244 N N . ILE A 1 158 ? -0.417 1.877 -16.133 1.00 81.19 158 ILE A N 1
ATOM 1245 C CA . ILE A 1 158 ? -1.466 0.854 -16.172 1.00 81.19 158 ILE A CA 1
ATOM 1246 C C . ILE A 1 158 ? -1.359 -0.067 -14.949 1.00 81.19 158 ILE A C 1
ATOM 1248 O O . ILE A 1 158 ? -2.368 -0.358 -14.310 1.00 81.19 158 ILE A O 1
ATOM 1252 N N . TYR A 1 159 ? -0.143 -0.473 -14.566 1.00 78.00 159 TYR A N 1
ATOM 1253 C CA . TYR A 1 159 ? 0.061 -1.281 -13.359 1.00 78.00 159 TYR A CA 1
ATOM 1254 C C . TYR A 1 159 ? -0.334 -0.544 -12.087 1.00 78.00 159 TYR A C 1
ATOM 1256 O O . TYR A 1 159 ? -0.945 -1.152 -11.212 1.00 78.00 159 TYR A O 1
ATOM 1264 N N . SER A 1 160 ? -0.033 0.756 -12.000 1.00 72.38 160 SER A N 1
ATOM 1265 C CA . SER A 1 160 ? -0.480 1.585 -10.884 1.00 72.38 160 SER A CA 1
ATOM 1266 C C . SER A 1 160 ? -2.000 1.525 -10.758 1.00 72.38 160 SER A C 1
ATOM 1268 O O . SER A 1 160 ? -2.498 1.193 -9.696 1.00 72.38 160 SER A O 1
ATOM 1270 N N . LEU A 1 161 ? -2.749 1.710 -11.849 1.00 75.81 161 LEU A N 1
ATOM 1271 C CA . LEU A 1 161 ? -4.216 1.690 -11.807 1.00 75.81 161 LEU A CA 1
ATOM 1272 C C . LEU A 1 161 ? -4.816 0.349 -11.363 1.00 75.81 161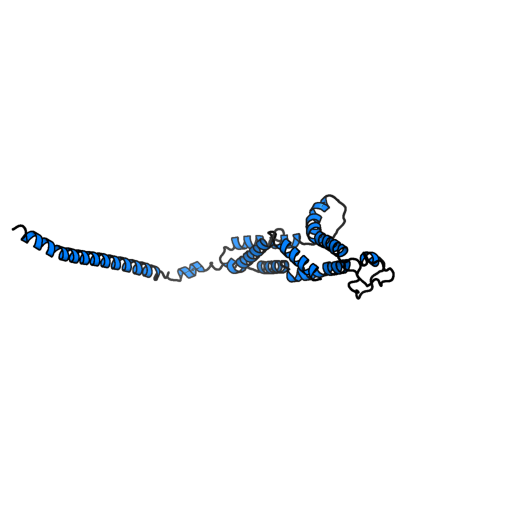 LEU A C 1
ATOM 1274 O O . LEU A 1 161 ? -5.807 0.350 -10.636 1.00 75.81 161 LEU A O 1
ATOM 1278 N N . ILE A 1 162 ? -4.238 -0.774 -11.791 1.00 73.00 162 ILE A N 1
ATOM 1279 C CA . ILE A 1 162 ? -4.771 -2.115 -11.502 1.00 73.00 162 ILE A CA 1
ATOM 1280 C C . ILE A 1 162 ? -4.432 -2.561 -10.070 1.00 73.00 162 ILE A C 1
ATOM 1282 O O . ILE A 1 162 ? -5.188 -3.311 -9.458 1.00 73.00 162 ILE A O 1
ATOM 1286 N N . LEU A 1 163 ? -3.294 -2.116 -9.532 1.00 71.12 163 LEU A N 1
ATOM 1287 C CA . LEU A 1 163 ? -2.697 -2.674 -8.314 1.00 71.12 163 LEU A CA 1
ATOM 1288 C C . LEU A 1 163 ? -2.612 -1.654 -7.164 1.00 71.12 163 LEU A C 1
ATOM 1290 O O . LEU A 1 163 ? -1.933 -1.914 -6.168 1.00 71.12 163 LEU A O 1
ATOM 1294 N N . ASP A 1 164 ? -3.289 -0.503 -7.276 1.00 68.75 164 ASP A N 1
ATOM 1295 C CA . ASP A 1 164 ? -3.197 0.591 -6.302 1.00 68.75 164 ASP A CA 1
ATOM 1296 C C . ASP A 1 164 ? -3.848 0.255 -4.950 1.00 68.75 164 ASP A C 1
ATOM 1298 O O . ASP A 1 164 ? -4.997 0.603 -4.665 1.00 68.75 164 ASP A O 1
ATOM 1302 N N . THR A 1 165 ? -3.089 -0.373 -4.056 1.00 68.56 165 THR A N 1
ATOM 1303 C CA . THR A 1 165 ? -3.491 -0.540 -2.654 1.00 68.56 165 THR A CA 1
ATOM 1304 C C . THR A 1 165 ? -3.490 0.786 -1.888 1.00 68.56 165 THR A C 1
ATOM 1306 O O . THR A 1 165 ? -4.146 0.892 -0.853 1.00 68.56 165 THR A O 1
ATOM 1309 N N . ASN A 1 166 ? -2.822 1.836 -2.388 1.00 70.94 166 ASN A N 1
ATOM 1310 C CA . ASN A 1 166 ? -2.726 3.119 -1.684 1.00 70.94 166 ASN A CA 1
ATOM 1311 C C . ASN A 1 166 ? -4.066 3.860 -1.655 1.00 70.94 166 ASN A C 1
ATOM 1313 O O . ASN A 1 166 ? -4.366 4.533 -0.667 1.00 70.94 166 ASN A O 1
ATOM 1317 N N . LYS A 1 167 ? -4.898 3.694 -2.692 1.00 76.06 167 LYS A N 1
ATOM 1318 C CA . LYS A 1 167 ? -6.280 4.196 -2.685 1.00 76.06 167 LYS A CA 1
ATOM 1319 C C . LYS A 1 167 ? -7.085 3.580 -1.546 1.00 76.06 167 LYS A C 1
ATOM 1321 O O . LYS A 1 167 ? -7.716 4.317 -0.798 1.00 76.06 167 LYS A O 1
ATOM 1326 N N . ALA A 1 168 ? -6.985 2.264 -1.358 1.00 78.50 168 ALA A N 1
ATOM 1327 C CA . ALA A 1 168 ? -7.682 1.569 -0.278 1.00 78.50 168 ALA A CA 1
ATOM 1328 C C . ALA A 1 168 ? -7.238 2.067 1.110 1.00 78.50 168 ALA A C 1
ATOM 1330 O O . ALA A 1 168 ? -8.083 2.333 1.959 1.00 78.50 168 ALA A O 1
ATOM 1331 N N . PHE A 1 169 ? -5.932 2.279 1.323 1.00 82.25 169 PHE A N 1
ATOM 1332 C CA . PHE A 1 169 ? -5.423 2.843 2.581 1.00 82.25 169 PHE A CA 1
ATOM 1333 C C . PHE A 1 169 ? -5.901 4.277 2.837 1.00 82.25 169 PHE A C 1
ATOM 1335 O O . PHE A 1 169 ? -6.185 4.634 3.978 1.00 82.25 169 PHE A O 1
ATOM 1342 N N . LYS A 1 170 ? -5.991 5.110 1.793 1.00 84.19 170 LYS A N 1
ATOM 1343 C CA . LYS A 1 170 ? -6.475 6.489 1.924 1.00 84.19 170 LYS A CA 1
ATOM 1344 C C . LYS A 1 170 ? -7.961 6.533 2.288 1.00 84.19 170 LYS A C 1
ATOM 1346 O O . LYS A 1 170 ? -8.320 7.251 3.213 1.00 84.19 170 LYS A O 1
ATOM 1351 N N . THR A 1 171 ? -8.794 5.752 1.605 1.00 86.31 171 THR A N 1
ATOM 1352 C CA . THR A 1 171 ? -10.232 5.676 1.901 1.00 86.31 171 THR A CA 1
ATOM 1353 C C . THR A 1 171 ? -10.489 5.168 3.317 1.00 86.31 171 THR A C 1
ATOM 1355 O O . THR A 1 171 ? -11.364 5.677 4.010 1.00 86.31 171 THR A O 1
ATOM 1358 N N . GLU A 1 172 ? -9.706 4.189 3.771 1.00 87.81 172 GLU A N 1
ATOM 1359 C CA . GLU A 1 172 ? -9.855 3.642 5.116 1.00 87.81 172 GLU A CA 1
ATOM 1360 C C . GLU A 1 172 ? -9.432 4.637 6.206 1.00 87.81 172 GLU A C 1
ATOM 1362 O O . GLU A 1 172 ? -10.119 4.748 7.216 1.00 87.81 172 GLU A O 1
ATOM 1367 N N . TRP A 1 173 ? -8.366 5.416 5.980 1.00 85.44 173 TRP A N 1
ATOM 1368 C CA . TRP A 1 173 ? -7.997 6.537 6.852 1.00 85.44 173 TRP A CA 1
ATOM 1369 C C . TRP A 1 173 ? -9.152 7.532 7.014 1.00 85.44 173 TRP A C 1
ATOM 1371 O O . TRP A 1 173 ? -9.536 7.853 8.136 1.00 85.44 173 TRP A O 1
ATOM 1381 N N . GLU A 1 174 ? -9.708 8.000 5.892 1.00 86.81 174 GLU A N 1
ATOM 1382 C CA . GLU A 1 174 ? -10.772 9.012 5.880 1.00 86.81 174 GLU A CA 1
ATOM 1383 C C . GLU A 1 174 ? -12.021 8.488 6.606 1.00 86.81 174 GLU A C 1
ATOM 1385 O O . GLU A 1 174 ? -12.632 9.200 7.400 1.00 86.81 174 GLU A O 1
ATOM 1390 N N . ALA A 1 175 ? -12.355 7.209 6.415 1.00 88.50 175 ALA A N 1
ATOM 1391 C CA . ALA A 1 175 ? -13.461 6.567 7.116 1.00 88.50 175 ALA A CA 1
ATOM 1392 C C . ALA A 1 175 ? -13.212 6.407 8.627 1.00 88.50 175 ALA A C 1
ATOM 1394 O O . ALA A 1 175 ? -14.142 6.555 9.418 1.00 88.50 175 ALA A O 1
ATOM 1395 N N . LEU A 1 176 ? -11.979 6.094 9.044 1.00 87.62 176 LEU A N 1
ATOM 1396 C CA . LEU A 1 176 ? -11.632 5.938 10.460 1.00 87.62 176 LEU A CA 1
ATOM 1397 C C . LEU A 1 176 ? -11.594 7.291 11.187 1.00 87.62 176 LEU A C 1
ATOM 1399 O O . LEU A 1 176 ? -11.920 7.369 12.371 1.00 87.62 176 LEU A O 1
ATOM 1403 N N . GLU A 1 177 ? -11.197 8.361 10.494 1.00 85.94 177 GLU A N 1
ATOM 1404 C CA . GLU A 1 177 ? -11.172 9.728 11.023 1.00 85.94 177 GLU A CA 1
ATOM 1405 C C . GLU A 1 177 ? -12.573 10.211 11.416 1.00 85.94 177 GLU A C 1
ATOM 1407 O O . GLU A 1 177 ? -12.753 10.691 12.538 1.00 85.94 177 GLU A O 1
ATOM 1412 N N . LEU A 1 178 ? -13.566 9.955 10.560 1.00 87.00 178 LEU A N 1
ATOM 1413 C CA . LEU A 1 178 ? -14.972 10.327 10.758 1.00 87.00 178 LEU A CA 1
ATOM 1414 C C . LEU A 1 178 ? -15.722 9.479 11.797 1.00 87.00 178 LEU A C 1
ATOM 1416 O O . LEU A 1 178 ? -16.863 9.787 12.127 1.00 87.00 178 LEU A O 1
ATOM 1420 N N . MET A 1 179 ? -15.129 8.392 12.293 1.00 85.44 179 MET A N 1
ATOM 1421 C CA . MET A 1 179 ? -15.822 7.486 13.204 1.00 85.44 179 MET A CA 1
ATOM 1422 C C . MET A 1 179 ? -15.781 7.981 14.653 1.00 85.44 179 MET A C 1
ATOM 1424 O O . MET A 1 179 ? -14.699 8.119 15.236 1.00 85.44 179 MET A O 1
ATOM 1428 N N . ASP A 1 180 ? -16.956 8.111 15.261 1.00 86.00 180 ASP A N 1
ATOM 1429 C CA . ASP A 1 180 ? -17.119 8.342 16.693 1.00 86.00 180 ASP A CA 1
ATOM 1430 C C . ASP A 1 180 ? -17.407 7.047 17.453 1.00 86.00 180 ASP A C 1
ATOM 1432 O O . ASP A 1 180 ? -18.006 6.100 16.940 1.00 86.00 180 ASP A O 1
ATOM 1436 N N . HIS A 1 181 ? -16.950 6.995 18.703 1.00 89.94 181 HIS A N 1
ATOM 1437 C CA . HIS A 1 181 ? -17.182 5.843 19.562 1.00 89.94 181 HIS A CA 1
ATOM 1438 C C . HIS A 1 181 ? -18.586 5.903 20.164 1.00 89.94 181 HIS A C 1
ATOM 1440 O O . HIS A 1 181 ? -18.837 6.700 21.070 1.00 89.94 181 HIS A O 1
ATOM 1446 N N . GLN A 1 182 ? -19.469 5.030 19.689 1.00 86.50 182 GLN A N 1
ATOM 1447 C CA . GLN A 1 182 ? -20.780 4.804 20.283 1.00 86.50 182 GLN A CA 1
ATOM 1448 C C . GLN A 1 182 ? -20.713 3.552 21.161 1.00 86.50 182 GLN A C 1
ATOM 1450 O O . GLN A 1 182 ? -20.617 2.436 20.648 1.00 86.50 182 GLN A O 1
ATOM 1455 N N . TRP A 1 183 ? -20.705 3.738 22.480 1.00 88.56 183 TRP A N 1
ATOM 1456 C CA . TRP A 1 183 ? -20.582 2.638 23.430 1.00 88.56 183 TRP A CA 1
ATOM 1457 C C . TRP A 1 183 ? -21.924 1.907 23.542 1.00 88.56 183 TRP A C 1
ATOM 1459 O O . TRP A 1 183 ? -22.922 2.472 23.976 1.00 88.56 183 TRP A O 1
ATOM 1469 N N . ALA A 1 184 ? -21.969 0.642 23.121 1.00 87.12 184 ALA A N 1
ATOM 1470 C CA . ALA A 1 184 ? -23.221 -0.119 23.068 1.00 87.12 184 ALA A CA 1
ATOM 1471 C C . ALA A 1 184 ? -23.638 -0.726 24.422 1.00 87.12 184 ALA A C 1
ATOM 1473 O O . ALA A 1 184 ? -24.782 -1.134 24.578 1.00 87.12 184 ALA A O 1
ATOM 1474 N N . LEU A 1 185 ? -22.711 -0.827 25.381 1.00 85.50 185 LEU A N 1
ATOM 1475 C CA . LEU A 1 185 ? -22.934 -1.486 26.673 1.00 85.50 185 LEU A CA 1
ATOM 1476 C C . LEU A 1 185 ? -23.320 -0.532 27.820 1.00 85.50 185 LEU A C 1
ATOM 1478 O O . LEU A 1 185 ? -23.337 -0.974 28.965 1.00 85.50 185 LEU A O 1
ATOM 1482 N N . ASP A 1 186 ? -23.599 0.746 27.548 1.00 85.19 186 ASP A N 1
ATOM 1483 C CA . ASP A 1 186 ? -23.891 1.729 28.606 1.00 85.19 186 ASP A CA 1
ATOM 1484 C C . ASP A 1 186 ? -25.230 1.410 29.299 1.00 85.19 186 ASP A C 1
ATOM 1486 O O . ASP A 1 186 ? -25.311 1.420 30.526 1.00 85.19 186 ASP A O 1
ATOM 1490 N N . ASP A 1 187 ? -26.238 0.990 28.527 1.00 85.50 187 ASP A N 1
ATOM 1491 C CA . ASP A 1 187 ? -27.590 0.694 29.027 1.00 85.50 187 ASP A CA 1
ATOM 1492 C C . ASP A 1 187 ? -27.810 -0.786 29.394 1.00 85.50 187 ASP A C 1
ATOM 1494 O O . ASP A 1 187 ? -28.868 -1.167 29.897 1.00 85.50 187 ASP A O 1
ATOM 1498 N N . VAL A 1 188 ? -26.809 -1.649 29.178 1.00 86.69 188 VAL A N 1
ATOM 1499 C CA . VAL A 1 188 ? -26.953 -3.108 29.354 1.00 86.69 188 VAL A CA 1
ATOM 1500 C C . VAL A 1 188 ? -27.276 -3.485 30.795 1.00 86.69 188 VAL A C 1
ATOM 1502 O O . VAL A 1 188 ? -27.974 -4.468 31.033 1.00 86.69 188 VAL A O 1
ATOM 1505 N N . LYS A 1 189 ? -26.800 -2.707 31.772 1.00 83.88 189 LYS A N 1
ATOM 1506 C CA . LYS A 1 189 ? -27.128 -2.941 33.180 1.00 83.88 189 LYS A CA 1
ATOM 1507 C C . LYS A 1 189 ? -28.622 -2.743 33.440 1.00 83.88 189 LYS A C 1
ATOM 1509 O O . LYS A 1 189 ? -29.234 -3.587 34.083 1.00 83.88 189 LYS A O 1
ATOM 1514 N N . GLU A 1 190 ? -29.195 -1.657 32.935 1.00 88.75 190 GLU A N 1
ATOM 1515 C CA . GLU A 1 190 ? -30.614 -1.347 33.117 1.00 88.75 190 GLU A CA 1
ATOM 1516 C C . GLU A 1 190 ? -31.491 -2.352 32.357 1.00 88.75 190 GLU A C 1
ATOM 1518 O O . GLU A 1 190 ? -32.475 -2.851 32.899 1.00 88.75 190 GLU A O 1
ATOM 1523 N N . GLU A 1 191 ? -31.082 -2.750 31.147 1.00 86.75 191 GLU A N 1
ATOM 1524 C CA . GLU A 1 191 ? -31.765 -3.795 30.376 1.00 86.75 191 GLU A CA 1
ATOM 1525 C C . GLU A 1 191 ? -31.735 -5.160 31.083 1.00 86.75 191 GLU A C 1
ATOM 1527 O O . GLU A 1 191 ? -32.735 -5.880 31.091 1.00 86.75 191 GLU A O 1
ATOM 1532 N N . LEU A 1 192 ? -30.601 -5.515 31.695 1.00 87.88 192 LEU A N 1
ATOM 1533 C CA . LEU A 1 192 ? -30.453 -6.757 32.450 1.00 87.88 192 LEU A CA 1
ATOM 1534 C C . LEU A 1 192 ? -31.282 -6.737 33.738 1.00 87.88 192 LEU A C 1
ATOM 1536 O O . LEU A 1 192 ? -31.848 -7.760 34.100 1.00 87.88 192 LEU A O 1
ATOM 1540 N N . MET A 1 193 ? -31.373 -5.591 34.419 1.00 84.19 193 MET A N 1
ATOM 1541 C CA . MET A 1 193 ? -32.202 -5.447 35.622 1.00 84.19 193 MET A CA 1
ATOM 1542 C C . MET A 1 193 ? -33.705 -5.448 35.308 1.00 84.19 193 MET A C 1
ATOM 1544 O O . MET A 1 193 ? -34.497 -5.833 36.162 1.00 84.19 193 MET A O 1
ATOM 1548 N N . ALA A 1 194 ? -34.105 -5.050 34.097 1.00 87.38 194 ALA A N 1
ATOM 1549 C CA . ALA A 1 194 ? -35.499 -5.061 33.655 1.00 87.38 194 ALA A CA 1
ATOM 1550 C C . ALA A 1 194 ? -35.993 -6.437 33.170 1.00 87.38 194 ALA A C 1
ATOM 1552 O O . ALA A 1 194 ? -37.200 -6.638 33.031 1.00 87.38 194 ALA A O 1
ATOM 1553 N N . LYS A 1 195 ? -35.084 -7.374 32.873 1.00 82.94 195 LYS A N 1
ATOM 1554 C CA . LYS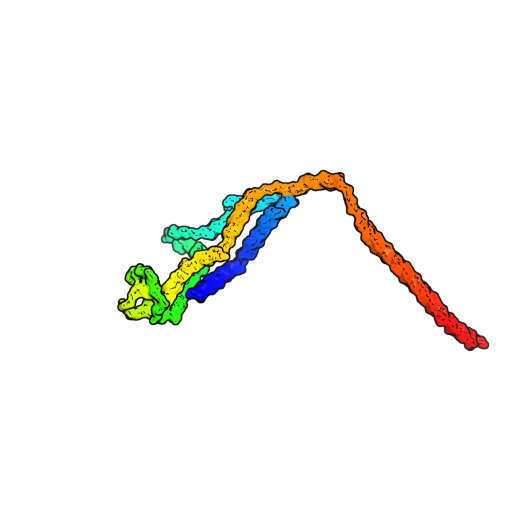 A 1 195 ? -35.418 -8.713 32.374 1.00 82.94 195 LYS A CA 1
ATOM 1555 C C . LYS A 1 195 ? -35.222 -9.757 33.466 1.00 82.94 195 LYS A C 1
ATOM 1557 O O . LYS A 1 195 ? -34.132 -9.894 34.013 1.00 82.94 195 LYS A O 1
ATOM 1562 N N . ASP A 1 196 ? -36.245 -10.573 33.700 1.00 82.81 196 ASP A N 1
ATOM 1563 C CA . ASP A 1 196 ? -36.079 -11.790 34.489 1.00 82.81 196 ASP A CA 1
ATOM 1564 C C . ASP A 1 196 ? -35.119 -12.745 33.765 1.00 82.81 196 ASP A C 1
ATOM 1566 O O . ASP A 1 196 ? -35.274 -13.054 32.579 1.00 82.81 196 ASP A O 1
ATOM 1570 N N . LEU A 1 197 ? -34.089 -13.202 34.479 1.00 79.31 197 LEU A N 1
ATOM 1571 C CA . LEU A 1 197 ? -33.102 -14.137 33.949 1.00 79.31 197 LEU A CA 1
ATOM 1572 C C . LEU A 1 197 ? -33.784 -15.472 33.618 1.00 79.31 197 LEU A C 1
ATOM 1574 O O . LEU A 1 197 ? -34.155 -16.247 34.500 1.00 79.31 197 LEU A O 1
ATOM 1578 N N . HIS A 1 198 ? -33.922 -15.761 32.327 1.00 72.81 198 HIS A N 1
ATOM 1579 C CA . HIS A 1 198 ? -34.549 -16.985 31.842 1.00 72.81 198 HIS A CA 1
ATOM 1580 C C . HIS A 1 198 ? -33.599 -18.193 31.973 1.00 72.81 198 HIS A C 1
ATOM 1582 O O . HIS A 1 198 ? -32.984 -18.647 31.006 1.00 72.81 198 HIS A O 1
ATOM 1588 N N . PHE A 1 199 ? -33.485 -18.742 33.185 1.00 71.75 199 PHE A N 1
ATOM 1589 C CA . PHE A 1 199 ? -32.736 -19.976 33.475 1.00 71.75 199 PHE A CA 1
ATOM 1590 C C . PHE A 1 199 ? -33.524 -21.266 33.169 1.00 71.75 199 PHE A C 1
ATOM 1592 O O . PHE A 1 199 ? -33.024 -22.372 33.381 1.00 71.75 199 PHE A O 1
ATOM 1599 N N . GLU A 1 200 ? -34.754 -21.153 32.664 1.00 65.56 200 GLU A N 1
ATOM 1600 C CA . GLU A 1 200 ? -35.747 -22.237 32.616 1.00 65.56 200 GLU A CA 1
ATOM 1601 C C . GLU A 1 200 ? -35.368 -23.424 31.702 1.00 65.56 200 GLU A C 1
ATOM 1603 O O . GLU A 1 200 ? -35.879 -24.534 31.860 1.00 65.56 200 GLU A O 1
ATOM 1608 N N . GLY A 1 201 ? -34.424 -23.230 30.775 1.00 63.94 201 GLY A N 1
ATOM 1609 C CA . GLY A 1 201 ? -33.861 -24.301 29.939 1.00 63.94 201 GLY A CA 1
ATOM 1610 C C . GLY A 1 201 ? -32.657 -25.022 30.556 1.00 63.94 201 GLY A C 1
ATOM 1611 O O . GLY A 1 201 ? -32.376 -26.165 30.204 1.00 63.94 201 GLY A O 1
ATOM 1612 N N . MET A 1 202 ? -31.972 -24.391 31.512 1.00 67.38 202 MET A N 1
ATOM 1613 C CA . MET A 1 202 ? -30.680 -24.857 32.022 1.00 67.38 202 MET A CA 1
ATOM 1614 C C . MET A 1 202 ? -30.820 -26.112 32.899 1.00 67.38 202 MET A C 1
ATOM 1616 O O . MET A 1 202 ? -29.971 -26.997 32.871 1.00 67.38 202 MET A O 1
ATOM 1620 N N . PHE A 1 203 ? -31.932 -26.232 33.632 1.00 66.25 203 PHE A N 1
ATOM 1621 C CA . PHE A 1 203 ? -32.224 -27.409 34.458 1.00 66.25 203 PHE A CA 1
ATOM 1622 C C . PHE A 1 203 ? -32.984 -28.512 33.711 1.00 66.25 203 PHE A C 1
ATOM 1624 O O . PHE A 1 203 ? -32.903 -29.671 34.116 1.00 66.25 203 PHE A O 1
ATOM 1631 N N . LYS A 1 204 ? -33.685 -28.194 32.612 1.00 64.88 204 LYS A N 1
ATOM 1632 C CA . LYS A 1 204 ? -34.423 -29.195 31.822 1.00 64.88 204 LYS A CA 1
ATOM 1633 C C . LYS A 1 204 ? -33.478 -30.195 31.156 1.00 64.88 204 LYS A C 1
ATOM 1635 O O . LYS A 1 204 ? -33.717 -31.392 31.264 1.00 64.88 204 LYS A O 1
ATOM 1640 N N . GLU A 1 205 ? -32.379 -29.745 30.549 1.00 62.31 205 GLU A N 1
ATOM 1641 C CA . GLU A 1 205 ? -31.416 -30.658 29.908 1.00 62.31 205 GLU A CA 1
ATOM 1642 C C . GLU A 1 205 ? -30.662 -31.537 30.920 1.00 62.31 205 GLU A C 1
ATOM 1644 O O . GLU A 1 205 ? -30.453 -32.730 30.682 1.00 62.31 205 GLU A O 1
ATOM 1649 N N . VAL A 1 206 ? -30.319 -30.984 32.089 1.00 61.44 206 VAL A N 1
ATOM 1650 C CA . VAL A 1 206 ? -29.621 -31.713 33.163 1.00 61.44 206 VAL A CA 1
ATOM 1651 C C . VAL A 1 206 ? -30.538 -32.740 33.841 1.00 61.44 206 VAL A C 1
ATOM 1653 O O . VAL A 1 206 ? -30.111 -33.859 34.128 1.00 61.44 206 VAL A O 1
ATOM 1656 N N . LEU A 1 207 ? -31.816 -32.412 34.064 1.00 65.31 207 LEU A N 1
ATOM 1657 C CA . LEU A 1 207 ? -32.790 -33.362 34.614 1.00 65.31 207 LEU A CA 1
ATOM 1658 C C . LEU A 1 207 ? -33.139 -34.466 33.613 1.00 65.31 207 LEU A C 1
ATOM 1660 O O . LEU A 1 207 ? -33.168 -35.632 33.995 1.00 65.31 207 LEU A O 1
ATOM 1664 N N . GLN A 1 208 ? -33.352 -34.135 32.335 1.00 61.66 208 GLN A N 1
ATOM 1665 C CA . GLN A 1 208 ? -33.696 -35.118 31.302 1.00 61.66 208 GLN A CA 1
ATOM 1666 C C . GLN A 1 208 ? -32.591 -36.171 31.134 1.00 61.66 208 GLN A C 1
ATOM 1668 O O . GLN A 1 20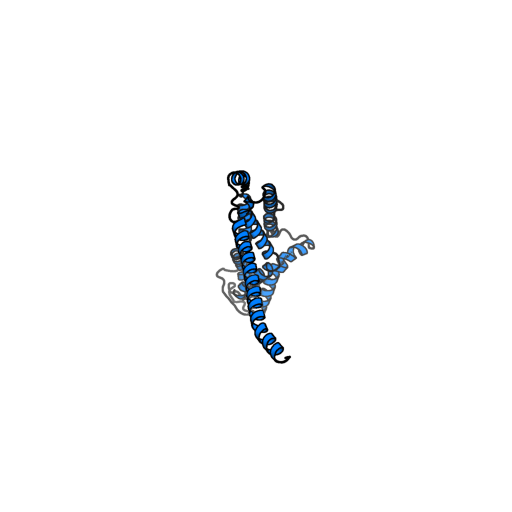8 ? -32.868 -37.370 31.040 1.00 61.66 208 GLN A O 1
ATOM 1673 N N . THR A 1 209 ? -31.331 -35.727 31.135 1.00 63.94 209 THR A N 1
ATOM 1674 C CA . THR A 1 209 ? -30.168 -36.616 31.052 1.00 63.94 209 THR A CA 1
ATOM 1675 C C . THR A 1 209 ? -30.024 -37.454 32.323 1.00 63.94 209 THR A C 1
ATOM 1677 O O . THR A 1 209 ? -29.959 -38.677 32.229 1.00 63.94 209 THR A O 1
ATOM 1680 N N . SER A 1 210 ? -30.084 -36.843 33.510 1.00 66.62 210 SER A N 1
ATOM 1681 C CA . SER A 1 210 ? -29.957 -37.554 34.794 1.00 66.62 210 SER A CA 1
ATOM 1682 C C . SER A 1 210 ? -31.063 -38.596 35.036 1.00 66.62 210 SER A C 1
ATOM 1684 O O . SER A 1 210 ? -30.782 -39.725 35.447 1.00 66.62 210 SER A O 1
ATOM 1686 N N . ILE A 1 211 ? -32.323 -38.268 34.726 1.00 73.00 211 ILE A N 1
ATOM 1687 C CA . ILE A 1 211 ? -33.457 -39.199 34.851 1.00 73.00 211 ILE A CA 1
ATOM 1688 C C . ILE A 1 211 ? -33.289 -40.378 33.882 1.00 73.00 211 ILE A C 1
ATOM 1690 O O . ILE A 1 211 ? -33.494 -41.526 34.276 1.00 73.00 211 ILE A O 1
ATOM 1694 N N . SER A 1 212 ? -32.842 -40.118 32.649 1.00 71.31 212 SER A N 1
ATOM 1695 C CA . SER A 1 212 ? -32.598 -41.172 31.656 1.00 71.31 212 SER A CA 1
ATOM 1696 C C . SER A 1 212 ? -31.501 -42.148 32.101 1.00 71.31 212 SER A C 1
ATOM 1698 O O . SER A 1 212 ? -31.691 -43.359 31.994 1.00 71.31 212 SER A O 1
ATOM 1700 N N . TYR A 1 213 ? -30.385 -41.658 32.661 1.00 72.62 213 TYR A N 1
ATOM 1701 C CA . TYR A 1 213 ? -29.305 -42.523 33.161 1.00 72.62 213 TYR A CA 1
ATOM 1702 C C . TYR A 1 213 ? -29.735 -43.373 34.364 1.00 72.62 213 TYR A C 1
ATOM 1704 O O . TYR A 1 213 ? -29.433 -44.567 34.409 1.00 72.62 213 TYR A O 1
ATOM 1712 N N . ASN A 1 214 ? -30.478 -42.798 35.315 1.00 77.00 214 ASN A N 1
ATOM 1713 C CA . ASN A 1 214 ? -30.964 -43.536 36.485 1.00 77.00 214 ASN A CA 1
ATOM 1714 C C . ASN A 1 214 ? -31.963 -44.635 36.096 1.00 77.00 214 ASN A C 1
ATOM 1716 O O . ASN A 1 214 ? -31.845 -45.767 36.565 1.00 77.00 214 ASN A O 1
ATOM 1720 N N . ILE A 1 215 ? -32.901 -44.337 35.191 1.00 80.94 215 ILE A N 1
ATOM 1721 C CA . ILE A 1 215 ? -33.869 -45.324 34.693 1.00 80.94 215 ILE A CA 1
ATOM 1722 C C . ILE A 1 215 ? -33.151 -46.461 33.953 1.00 80.94 215 ILE A C 1
ATOM 1724 O O . ILE A 1 215 ? -33.416 -47.631 34.233 1.00 80.94 215 ILE A O 1
ATOM 1728 N N . LEU A 1 216 ? -32.203 -46.148 33.062 1.00 75.94 216 LEU A N 1
ATOM 1729 C CA . LEU A 1 216 ? -31.434 -47.160 32.329 1.00 75.94 216 LEU A CA 1
ATOM 1730 C C . LEU A 1 216 ? -30.637 -48.074 33.276 1.00 75.94 216 LEU A C 1
ATOM 1732 O O . LEU A 1 216 ? -30.603 -49.287 33.077 1.00 75.94 216 LEU A O 1
ATOM 1736 N N . THR A 1 217 ? -30.062 -47.507 34.341 1.00 78.31 217 THR A N 1
ATOM 1737 C CA . THR A 1 217 ? -29.319 -48.258 35.367 1.00 78.31 217 THR A CA 1
ATOM 1738 C C . THR A 1 217 ? -30.229 -49.228 36.129 1.00 78.31 217 THR A C 1
ATOM 1740 O O . THR A 1 217 ? -29.857 -50.381 36.355 1.00 78.31 217 THR A O 1
ATOM 1743 N N . ILE A 1 218 ? -31.450 -48.804 36.475 1.00 83.25 218 ILE A N 1
ATOM 1744 C CA . ILE A 1 218 ? -32.446 -49.664 37.136 1.00 83.25 218 ILE A CA 1
ATOM 1745 C C . ILE A 1 218 ? -32.872 -50.810 36.208 1.00 83.25 218 ILE A C 1
ATOM 1747 O O . ILE A 1 218 ? -32.908 -51.962 36.642 1.00 83.25 218 ILE A O 1
ATOM 1751 N N . PHE A 1 219 ? -33.135 -50.533 34.925 1.00 85.19 219 PHE A N 1
ATOM 1752 C CA . PHE A 1 219 ? -33.476 -51.574 33.948 1.00 85.19 219 PHE A CA 1
ATOM 1753 C C . PHE A 1 219 ? -32.337 -52.576 33.734 1.00 85.19 219 PHE A C 1
ATOM 1755 O O . PHE A 1 219 ? -32.599 -53.775 33.648 1.00 85.19 219 PHE A O 1
ATOM 1762 N N . GLN A 1 220 ? -31.080 -52.123 33.703 1.00 82.81 220 GLN A N 1
ATOM 1763 C CA . GLN A 1 220 ? -29.920 -53.017 33.634 1.00 82.81 220 GLN A CA 1
ATOM 1764 C C . GLN A 1 220 ? -29.826 -53.928 34.864 1.00 82.81 220 GLN A C 1
ATOM 1766 O O . GLN A 1 220 ? -29.629 -55.132 34.708 1.00 82.81 220 GLN A O 1
ATOM 1771 N N . TYR A 1 221 ? -30.028 -53.393 36.072 1.00 80.69 221 TYR A N 1
ATOM 1772 C CA . TYR A 1 221 ? -30.038 -54.193 37.301 1.00 80.69 221 TYR A CA 1
ATOM 1773 C C . TYR A 1 221 ? -31.164 -55.232 37.310 1.00 80.69 221 TYR A C 1
ATOM 1775 O O . TYR A 1 221 ? -30.933 -56.392 37.651 1.00 80.69 221 TYR A O 1
ATOM 1783 N N . LEU A 1 222 ? -32.371 -54.836 36.894 1.00 83.00 222 LEU A N 1
ATOM 1784 C CA . LEU A 1 222 ? -33.521 -55.736 36.822 1.00 83.00 222 LEU A CA 1
ATOM 1785 C C . LEU A 1 222 ? -33.304 -56.842 35.778 1.00 83.00 222 LEU A C 1
ATOM 1787 O O . LEU A 1 222 ? -33.620 -58.003 36.030 1.00 83.00 222 LEU A O 1
ATOM 1791 N N . PHE A 1 223 ? -32.719 -56.496 34.627 1.00 85.38 223 PHE A N 1
ATOM 1792 C CA . PHE A 1 223 ? -32.378 -57.451 33.578 1.00 85.38 223 PHE A CA 1
ATOM 1793 C C . PHE A 1 223 ? -31.335 -58.463 34.065 1.00 85.38 223 PHE A C 1
ATOM 1795 O O . PHE A 1 223 ? -31.557 -59.666 33.938 1.00 85.38 223 PHE A O 1
ATOM 1802 N N . ILE A 1 224 ? -30.255 -58.000 34.704 1.00 82.94 224 ILE A N 1
ATOM 1803 C CA . ILE A 1 224 ? -29.231 -58.871 35.304 1.00 82.94 224 ILE A CA 1
ATOM 1804 C C . ILE A 1 224 ? -29.851 -59.787 36.364 1.00 82.94 224 ILE A C 1
ATOM 1806 O O . ILE A 1 224 ? -29.574 -60.984 36.367 1.00 82.94 224 ILE A O 1
ATOM 1810 N N . TYR A 1 225 ? -30.727 -59.264 37.225 1.00 79.69 225 TYR A N 1
ATOM 1811 C CA . TYR A 1 225 ? -31.400 -60.063 38.249 1.00 79.69 225 TYR A CA 1
ATOM 1812 C C . TYR A 1 225 ? -32.327 -61.123 37.636 1.00 79.69 225 TYR A C 1
ATOM 1814 O O . TYR A 1 225 ? -32.306 -62.279 38.049 1.00 79.69 225 TYR A O 1
ATOM 1822 N N . SER A 1 226 ? -33.090 -60.770 36.596 1.00 77.88 226 SER A N 1
ATOM 1823 C CA . SER A 1 226 ? -33.943 -61.724 35.877 1.00 77.88 226 SER A CA 1
ATOM 1824 C C . SER A 1 226 ? -33.133 -62.809 35.155 1.00 77.88 226 SER A C 1
ATOM 1826 O O . SER A 1 226 ? -33.500 -63.982 35.202 1.00 77.88 226 SER A O 1
ATOM 1828 N N . ALA A 1 227 ? -31.992 -62.447 34.559 1.00 77.38 227 ALA A N 1
ATOM 1829 C CA . ALA A 1 227 ? -31.075 -63.387 33.927 1.00 77.38 227 ALA A CA 1
ATOM 1830 C C . ALA A 1 227 ? -30.419 -64.313 34.961 1.00 77.38 227 ALA A C 1
ATOM 1832 O O . ALA A 1 227 ? -30.288 -65.509 34.712 1.00 77.38 227 ALA A O 1
ATOM 1833 N N . PHE A 1 228 ? -30.070 -63.789 36.140 1.00 76.00 228 PHE A N 1
ATOM 1834 C CA . PHE A 1 228 ? -29.543 -64.572 37.256 1.00 76.00 228 PHE A CA 1
ATOM 1835 C C . PHE A 1 228 ? -30.575 -65.584 37.771 1.00 76.00 228 PHE A C 1
ATOM 1837 O O . PHE A 1 228 ? -30.270 -66.771 37.856 1.00 76.00 228 PHE A O 1
ATOM 1844 N N . ILE A 1 229 ? -31.818 -65.150 38.008 1.00 76.19 229 ILE A N 1
ATOM 1845 C CA . ILE A 1 229 ? -32.930 -66.033 38.397 1.00 76.19 229 ILE A CA 1
ATOM 1846 C C . ILE A 1 229 ? -33.183 -67.099 37.320 1.00 76.19 229 ILE A C 1
ATOM 1848 O O . ILE A 1 229 ? -33.404 -68.266 37.642 1.00 76.19 229 ILE A O 1
ATOM 1852 N N . SER A 1 230 ? -33.137 -66.738 36.034 1.00 73.25 230 SER A N 1
ATOM 1853 C CA . SER A 1 230 ? -33.335 -67.695 34.939 1.00 73.25 230 SER A CA 1
ATOM 1854 C C . SER A 1 230 ? -32.195 -68.719 34.852 1.00 73.25 230 SER A C 1
ATOM 1856 O O . SER A 1 230 ? -32.455 -69.906 34.674 1.00 73.25 230 SER A O 1
ATOM 1858 N N . PHE A 1 231 ? -30.945 -68.291 35.046 1.00 68.75 231 PHE A N 1
ATOM 1859 C CA . PHE A 1 231 ? -29.769 -69.166 35.078 1.00 68.75 231 PHE A CA 1
ATOM 1860 C C . PHE A 1 231 ? -29.755 -70.096 36.300 1.00 68.75 231 PHE A C 1
ATOM 1862 O O . PHE A 1 231 ? -29.363 -71.260 36.204 1.00 68.75 231 PHE A O 1
ATOM 1869 N N . GLU A 1 232 ? -30.203 -69.612 37.458 1.00 67.06 232 GLU A N 1
ATOM 1870 C CA . GLU A 1 232 ? -30.315 -70.424 38.670 1.00 67.06 232 GLU A CA 1
ATOM 1871 C C . GLU A 1 232 ? -31.417 -71.487 38.532 1.00 67.06 232 GLU A C 1
ATOM 1873 O O . GLU A 1 232 ? -31.197 -72.657 38.861 1.00 67.06 232 GLU A O 1
ATOM 1878 N N . ASN A 1 233 ? -32.547 -71.129 37.911 1.00 61.34 233 ASN A N 1
ATOM 1879 C CA . ASN A 1 233 ? -33.598 -72.079 37.534 1.00 61.34 233 ASN A CA 1
ATOM 1880 C C . ASN A 1 233 ? -33.129 -73.123 36.506 1.00 61.34 233 ASN A C 1
ATOM 1882 O O . ASN A 1 233 ? -33.565 -74.272 36.564 1.00 61.34 233 ASN A O 1
ATOM 1886 N N . GLU A 1 234 ? -32.204 -72.776 35.609 1.00 62.03 234 GLU A N 1
ATOM 1887 C CA . GLU A 1 234 ? -31.637 -73.709 34.627 1.00 62.03 234 GLU A CA 1
ATOM 1888 C C . GLU A 1 234 ? -30.579 -74.658 35.231 1.00 62.03 234 GLU A C 1
ATOM 1890 O O . GLU A 1 234 ? -30.403 -75.780 34.753 1.00 62.03 234 GLU A O 1
ATOM 1895 N N . LYS A 1 235 ? -29.921 -74.284 36.341 1.00 56.16 235 LYS A N 1
ATOM 1896 C CA . LYS A 1 235 ? -28.992 -75.169 37.081 1.00 56.16 235 LYS A CA 1
ATOM 1897 C C . LYS A 1 235 ? -29.673 -76.137 38.055 1.00 56.16 235 LYS A C 1
ATOM 1899 O O . LYS A 1 235 ? -29.119 -77.203 38.343 1.00 56.16 235 LYS A O 1
ATOM 1904 N N . LEU A 1 236 ? -30.864 -75.807 38.552 1.00 53.25 236 LEU A N 1
ATOM 1905 C CA . LEU A 1 236 ? -31.665 -76.662 39.439 1.00 53.25 236 LEU A CA 1
ATOM 1906 C C . LEU A 1 236 ? -32.008 -78.069 38.884 1.00 53.25 236 LEU A C 1
ATOM 1908 O O . LEU A 1 236 ? -31.918 -79.030 39.661 1.00 53.25 236 LEU A O 1
ATOM 1912 N N . PRO A 1 237 ? -32.322 -78.292 37.587 1.00 52.50 237 PRO A N 1
ATOM 1913 C CA . PRO A 1 237 ? -32.555 -79.647 37.077 1.00 52.50 237 PRO A CA 1
ATOM 1914 C C . PRO A 1 237 ? -31.309 -80.543 37.157 1.00 52.50 237 PRO A C 1
ATOM 1916 O O . PRO A 1 237 ? -31.444 -81.755 37.358 1.00 52.50 237 PRO A O 1
ATOM 1919 N N . THR A 1 238 ? -30.101 -79.977 37.088 1.00 50.62 238 THR A N 1
ATOM 1920 C CA . THR A 1 238 ? -28.837 -80.732 37.133 1.00 50.62 23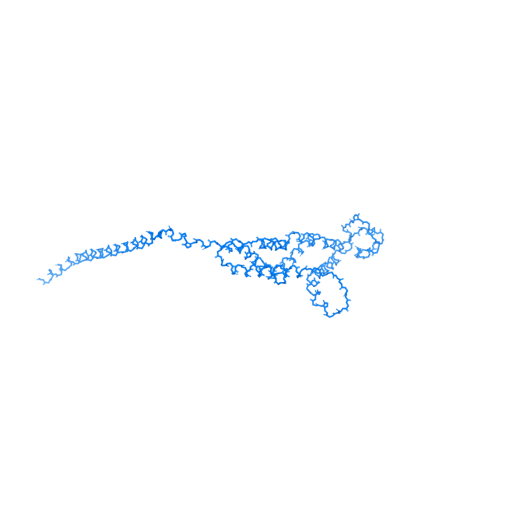8 THR A CA 1
ATOM 1921 C C . THR A 1 238 ? -28.529 -81.246 38.541 1.00 50.62 238 THR A C 1
ATOM 1923 O O . THR A 1 238 ? -28.140 -82.404 38.702 1.00 50.62 238 THR A O 1
ATOM 1926 N N . TYR A 1 239 ? -28.803 -80.447 39.580 1.00 46.53 239 TYR A N 1
ATOM 1927 C CA . TYR A 1 239 ? -28.648 -80.878 40.977 1.00 46.53 239 TYR A CA 1
ATOM 1928 C C . TYR A 1 239 ? -29.641 -81.981 41.374 1.00 46.53 239 TYR A C 1
ATOM 1930 O O . TYR A 1 239 ? -29.293 -82.879 42.144 1.00 46.53 239 TYR A O 1
ATOM 1938 N N . SER A 1 240 ? -30.850 -81.981 40.800 1.00 48.69 240 SER A N 1
ATOM 1939 C CA . SER A 1 240 ? -31.837 -83.044 41.047 1.00 48.69 240 SER A CA 1
ATOM 1940 C C . SER A 1 240 ? -31.413 -84.408 40.477 1.00 48.69 240 SER A C 1
ATOM 1942 O O . SER A 1 240 ? -31.737 -85.448 41.053 1.00 48.69 240 SER A O 1
ATOM 1944 N N . LYS A 1 241 ? -30.646 -84.415 39.375 1.00 48.34 241 LYS A N 1
ATOM 1945 C CA . LYS A 1 241 ? -30.126 -85.636 38.741 1.00 48.34 241 LYS A CA 1
ATOM 1946 C C . LYS A 1 241 ? -28.967 -86.249 39.525 1.00 48.34 241 LYS A C 1
ATOM 1948 O O . LYS A 1 241 ? -28.933 -87.464 39.676 1.00 48.34 241 LYS A O 1
ATOM 1953 N N . VAL A 1 242 ? -28.069 -85.434 40.084 1.00 50.81 242 VAL A N 1
ATOM 1954 C CA . VAL A 1 242 ? -26.936 -85.930 40.892 1.00 50.81 242 VAL A CA 1
ATOM 1955 C C . VAL A 1 242 ? -27.414 -86.533 42.217 1.00 50.81 242 VAL A C 1
ATOM 1957 O O . VAL A 1 242 ? -26.910 -87.570 42.642 1.00 50.81 242 VAL A O 1
ATOM 1960 N N . LYS A 1 243 ? -28.459 -85.966 42.835 1.00 46.84 243 LYS A N 1
ATOM 1961 C CA . LYS A 1 243 ? -29.026 -86.495 44.088 1.00 46.84 243 LYS A CA 1
ATOM 1962 C C . LYS A 1 243 ? -29.716 -87.859 43.924 1.00 46.84 243 LYS A C 1
ATOM 1964 O O . LYS A 1 243 ? -29.836 -88.588 44.898 1.00 46.84 243 LYS A O 1
ATOM 1969 N N . ARG A 1 244 ? -30.134 -88.217 42.703 1.00 48.84 244 ARG A N 1
ATOM 1970 C CA . ARG A 1 244 ? -30.778 -89.504 42.387 1.00 48.84 244 ARG A CA 1
ATOM 1971 C C . ARG A 1 244 ? -29.782 -90.624 42.032 1.00 48.84 244 ARG A C 1
ATOM 1973 O O . ARG A 1 244 ? -30.203 -91.759 41.890 1.00 48.84 244 ARG A O 1
ATOM 1980 N N . ILE A 1 245 ? -28.494 -90.300 41.869 1.00 51.03 245 ILE A N 1
ATOM 1981 C CA . ILE A 1 245 ? -27.404 -91.261 41.592 1.00 51.03 245 ILE A CA 1
ATOM 1982 C C . ILE A 1 245 ? -26.642 -91.631 42.886 1.00 51.03 245 ILE A C 1
ATOM 1984 O O . ILE A 1 245 ? -25.901 -92.607 42.908 1.00 51.03 245 ILE A O 1
ATOM 1988 N N . LEU A 1 246 ? -26.829 -90.870 43.972 1.00 46.47 246 LEU A N 1
ATOM 1989 C CA . LEU A 1 246 ? -26.158 -91.057 45.271 1.00 46.47 246 LEU A CA 1
ATOM 1990 C C . LEU A 1 246 ? -27.053 -91.686 46.366 1.00 46.47 246 LEU A C 1
ATOM 1992 O O . LEU A 1 246 ? -26.688 -91.646 47.541 1.00 46.47 246 LEU A O 1
ATOM 1996 N N . GLN A 1 247 ? -28.204 -92.258 45.999 1.00 42.44 247 GLN A N 1
ATOM 1997 C CA . GLN A 1 247 ? -29.009 -93.171 46.829 1.00 42.44 247 GLN A CA 1
ATOM 1998 C C . GLN A 1 247 ? -29.079 -94.529 46.142 1.00 42.44 247 GLN A C 1
ATOM 2000 O O . GLN A 1 247 ? -29.064 -95.538 46.876 1.00 42.44 247 GLN A O 1
#

InterPro domains:
  IPR002809 Integral membrane protein EMC3/TMCO1-like [PF01956] (2-166)
  IPR002809 Integral membrane protein EMC3/TMCO1-like [SM01415] (1-167)
  IPR008568 ER membrane protein complex subunit 3 [PTHR13116] (1-167)

Radius of gyration: 41.02 Å; chains: 1; bounding box: 65×111×93 Å

Foldseek 3Di:
DVVLLVVVVVLVVVVCVPPDVVVVVVVLVVLVCCQVVVQAPDPVVSVVVLCCQQPCPRHPLNVVVVVPPPPDPPDDDDPPVCCVVCCVPCVSPPVVLVVVLVVQCVPFAADFDDFDPDQDDPVCQCVQRVRHPDPPDRSRTGTRSVVSVVVSVPVVVVCCVVPVCSVVSVVSNVSSVPDDHNHPCPCVVVVVVVDDPPCVVVVVVVCVVVVVVVVVVVVVVVVVVVVVVVVVVVCVVVVVVVVVVVD

Secondary structure (DSSP, 8-state):
-HHHHHHHHHHHHHHHHTTHHHHHHHHHHHHHHHHHHGGGS-HHHHHHHHHHHH-TTT-HHHHHHHHT----------TTTHHHHHHHHIIIIIHHHHHHHHHHHHHSTT---EE-SSPPPGGGHHHHSTT---TTS-TTEE-HHHHHHHHHHHHHHHHHHHH-HHHHHHHHHHHHHT-----TTSSHHHHHHHS----TTHHHHHHHHHHHHHHHHHHHHHHHHHHHHHHHHHHHHHHHHHHTT--

Sequence (247 aa):
VIIAFFIGMIHHYVSSCCRERVSESQVLIQSRVLRENGKYIPKQSFLTQKYYFNNPEDGFFQKKKTKRKVVPPSLVTDPTMLTGMMKGNVTTNVLPMILIGGWINMTFSGFVTSKVPFPLTLCFQPVLQQGIEFLALHASSVSSAPRYFLNGFGLPSIYSLILDTNKAFKTEWEALELMDHQWALDDVKEELMAKDLHFEGMFKEVLQTSISYNILTIFQYLFIYSAFISFENEKLPTYSKVKRILQ